Protein AF-A0A958SZ36-F1 (afdb_monomer)

Radius of gyr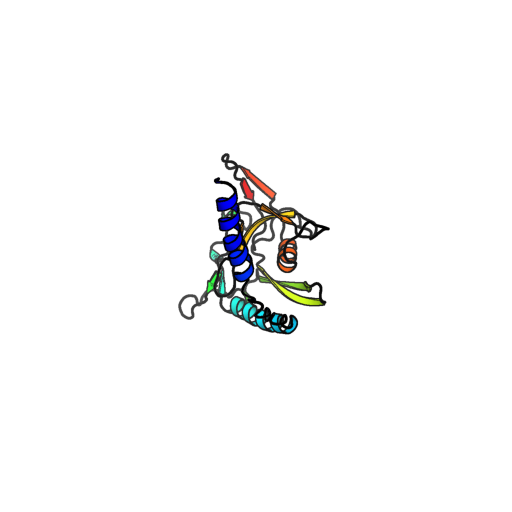ation: 25.81 Å; Cα contacts (8 Å, |Δi|>4): 273; chains: 1; bounding box: 52×69×75 Å

Structure (mmCIF, N/CA/C/O backbone):
data_AF-A0A958SZ36-F1
#
_entry.id   AF-A0A958SZ36-F1
#
loop_
_atom_site.group_PDB
_atom_site.id
_atom_site.type_symbol
_atom_site.label_atom_id
_atom_site.label_alt_id
_atom_site.label_comp_id
_atom_site.label_asym_id
_atom_site.label_entity_id
_atom_site.label_seq_id
_atom_site.pdbx_PDB_ins_code
_atom_site.Cartn_x
_atom_site.Cartn_y
_atom_site.Cartn_z
_atom_site.occupancy
_atom_site.B_iso_or_equiv
_atom_site.auth_seq_id
_atom_site.auth_comp_id
_atom_site.auth_asym_id
_atom_site.auth_atom_id
_atom_site.pdbx_PDB_model_num
ATOM 1 N N . MET A 1 1 ? 2.523 57.205 49.621 1.00 50.59 1 MET A N 1
ATOM 2 C CA . MET A 1 1 ? 1.146 57.288 49.070 1.00 50.59 1 MET A CA 1
ATOM 3 C C . MET A 1 1 ? 1.088 56.837 47.595 1.00 50.59 1 MET A C 1
ATOM 5 O O . MET A 1 1 ? 0.653 57.598 46.741 1.00 50.59 1 MET A O 1
ATOM 9 N N . LYS A 1 2 ? 1.548 55.614 47.267 1.00 53.78 2 LYS A N 1
ATOM 10 C CA . LYS A 1 2 ? 1.558 55.094 45.875 1.00 53.78 2 LYS A CA 1
ATOM 11 C C . LYS A 1 2 ? 1.052 53.645 45.724 1.00 53.78 2 LYS A C 1
ATOM 13 O O . LYS A 1 2 ? 0.522 53.316 44.677 1.00 53.78 2 LYS A O 1
ATOM 18 N N . ILE A 1 3 ? 1.075 52.829 46.785 1.00 55.25 3 ILE A N 1
ATOM 19 C CA . ILE A 1 3 ? 0.602 51.427 46.747 1.00 55.25 3 ILE A CA 1
ATOM 20 C C . ILE A 1 3 ? -0.936 51.324 46.738 1.00 55.25 3 ILE A C 1
ATOM 22 O O . ILE A 1 3 ? -1.501 50.527 45.998 1.00 55.25 3 ILE A O 1
ATOM 26 N N . ARG A 1 4 ? -1.641 52.207 47.464 1.00 55.16 4 ARG A N 1
ATOM 27 C CA . ARG A 1 4 ? -3.120 52.244 47.481 1.00 55.16 4 ARG A CA 1
ATOM 28 C C . ARG A 1 4 ? -3.750 52.572 46.118 1.00 55.16 4 ARG A C 1
ATOM 30 O O . ARG A 1 4 ? -4.887 52.196 45.882 1.00 55.16 4 ARG A O 1
ATOM 37 N N . LYS A 1 5 ? -3.018 53.257 45.230 1.00 53.72 5 LYS A N 1
ATOM 38 C CA . LYS A 1 5 ? -3.488 53.604 43.876 1.00 53.72 5 LYS A CA 1
ATOM 39 C C . LYS A 1 5 ? -3.297 52.457 42.874 1.00 53.72 5 LYS A C 1
ATOM 41 O O . LYS A 1 5 ? -4.072 52.362 41.936 1.00 53.72 5 LYS A O 1
ATOM 46 N N . ILE A 1 6 ? -2.315 51.580 43.103 1.00 57.22 6 ILE A N 1
ATOM 47 C CA . ILE A 1 6 ? -2.058 50.392 42.271 1.00 57.22 6 ILE A CA 1
ATOM 48 C C . ILE A 1 6 ? -3.114 49.309 42.543 1.00 57.22 6 ILE A C 1
ATOM 50 O O . ILE A 1 6 ? -3.634 48.712 41.608 1.00 57.22 6 ILE A O 1
ATOM 54 N N . LEU A 1 7 ? -3.515 49.129 43.808 1.00 55.88 7 LEU A N 1
ATOM 55 C CA . LEU A 1 7 ? -4.560 48.166 44.182 1.00 55.88 7 LEU A CA 1
ATOM 56 C C . LEU A 1 7 ? -5.950 48.541 43.620 1.00 55.88 7 LEU A C 1
ATOM 58 O O . LEU A 1 7 ? -6.723 47.669 43.242 1.00 55.88 7 LEU A O 1
ATOM 62 N N . LEU A 1 8 ? -6.242 49.843 43.513 1.00 55.62 8 LEU A N 1
ATOM 63 C CA . LEU A 1 8 ? -7.485 50.378 42.934 1.00 55.62 8 LEU A CA 1
ATOM 64 C C . LEU A 1 8 ? -7.549 50.270 41.397 1.00 55.62 8 LEU A C 1
ATOM 66 O O . LEU A 1 8 ? -8.639 50.331 40.841 1.00 55.62 8 LEU A O 1
ATOM 70 N N . LEU A 1 9 ? -6.405 50.098 40.724 1.00 55.56 9 LEU A N 1
ATOM 71 C CA . LEU A 1 9 ? -6.306 49.909 39.268 1.00 55.56 9 LEU A CA 1
ATOM 72 C C . LEU A 1 9 ? -6.326 48.427 38.854 1.00 55.56 9 LEU A C 1
ATOM 74 O O . LEU A 1 9 ? -6.768 48.112 37.755 1.00 55.56 9 LEU A O 1
ATOM 78 N N . LEU A 1 10 ? -5.906 47.517 39.739 1.00 56.44 10 LEU A N 1
ATOM 79 C CA . LEU A 1 10 ? -5.944 46.064 39.510 1.00 56.44 10 LEU A CA 1
ATOM 80 C C . LEU A 1 10 ? -7.348 45.459 39.658 1.00 56.44 10 LEU A C 1
ATOM 82 O O . LEU A 1 10 ? -7.677 44.489 38.981 1.00 56.44 10 LEU A O 1
ATOM 86 N N . PHE A 1 11 ? -8.190 46.045 40.510 1.00 57.31 11 PHE A N 1
ATOM 87 C CA . PHE A 1 11 ? -9.546 45.557 40.762 1.00 57.31 11 PHE A CA 1
ATOM 88 C C . PHE A 1 11 ? -10.479 45.618 39.530 1.00 57.31 11 PHE A C 1
ATOM 90 O O . PHE A 1 11 ? -11.102 44.604 39.230 1.00 57.31 11 PHE A O 1
ATOM 97 N N . PRO A 1 12 ? -10.558 46.719 38.750 1.00 57.56 12 PRO A N 1
ATOM 98 C CA . PRO A 1 12 ? -11.390 46.738 37.544 1.00 57.56 12 PRO A CA 1
ATOM 99 C C . PRO A 1 12 ? -10.853 45.828 36.426 1.00 57.56 12 PRO A C 1
ATOM 101 O O . PRO A 1 12 ? -11.650 45.239 35.709 1.00 57.56 12 PRO A O 1
ATOM 104 N N . MET A 1 13 ? -9.533 45.637 36.308 1.00 56.31 13 MET A N 1
ATOM 105 C CA . MET A 1 13 ? -8.934 44.742 35.302 1.00 56.31 13 MET A CA 1
ATOM 106 C C . MET A 1 13 ? -9.250 43.261 35.567 1.00 56.31 13 MET A C 1
ATOM 108 O O . MET A 1 13 ? -9.478 42.499 34.633 1.00 56.31 13 MET A O 1
ATOM 112 N N . MET A 1 14 ? -9.353 42.872 36.841 1.00 55.94 14 MET A N 1
ATOM 113 C CA . MET A 1 14 ? -9.815 41.541 37.237 1.00 55.94 14 MET A CA 1
ATOM 114 C C . MET A 1 14 ? -11.319 41.352 36.983 1.00 55.94 14 MET A C 1
ATOM 116 O O . MET A 1 14 ? -11.723 40.260 36.613 1.00 55.94 14 MET A O 1
ATOM 120 N N . VAL A 1 15 ? -12.137 42.408 37.098 1.00 58.06 15 VAL A N 1
ATOM 121 C CA . VAL A 1 15 ? -13.586 42.352 36.812 1.00 58.06 15 VAL A CA 1
ATOM 122 C C . VAL A 1 15 ? -13.887 42.235 35.308 1.00 58.06 15 VAL A C 1
ATOM 124 O O . VAL A 1 15 ? -14.827 41.540 34.937 1.00 58.06 15 VAL A O 1
ATOM 127 N N . VAL A 1 16 ? -13.070 42.823 34.424 1.00 57.88 16 VAL A N 1
ATOM 128 C CA . VAL A 1 16 ? -13.217 42.614 32.965 1.00 57.88 16 VAL A CA 1
ATOM 129 C C . VAL A 1 16 ? -12.836 41.181 32.556 1.00 57.88 16 VAL A C 1
ATOM 131 O O . VAL A 1 16 ? -13.460 40.620 31.660 1.00 57.88 16 VAL A O 1
ATOM 134 N N . ALA A 1 17 ? -11.893 40.541 33.258 1.00 57.19 17 ALA A N 1
ATOM 135 C CA . ALA A 1 17 ? -11.505 39.153 32.988 1.00 57.19 17 ALA A CA 1
ATOM 136 C C . ALA A 1 17 ? -12.601 38.121 33.335 1.00 57.19 17 ALA A C 1
ATOM 138 O O . ALA A 1 17 ? -12.662 37.077 32.697 1.00 57.19 17 ALA A O 1
ATOM 139 N N . ILE A 1 18 ? -13.489 38.414 34.296 1.00 56.00 18 ILE A N 1
ATOM 140 C CA . ILE A 1 18 ? -14.627 37.539 34.663 1.00 56.00 18 ILE A CA 1
ATOM 141 C C . ILE A 1 18 ? -15.890 37.783 33.823 1.00 56.00 18 ILE A C 1
ATOM 143 O O . ILE A 1 18 ? -16.781 36.944 33.836 1.00 56.00 18 ILE A O 1
ATOM 147 N N . VAL A 1 19 ? -15.984 38.908 33.100 1.00 56.59 19 VAL A N 1
ATOM 148 C CA . VAL A 1 19 ? -17.131 39.236 32.221 1.00 56.59 19 VAL A CA 1
ATOM 149 C C . VAL A 1 19 ? -16.843 38.898 30.750 1.00 56.59 19 VAL A C 1
ATOM 151 O O . VAL A 1 19 ? -17.764 38.829 29.948 1.00 56.59 19 VAL A O 1
ATOM 154 N N . SER A 1 20 ? -15.580 38.641 30.387 1.00 4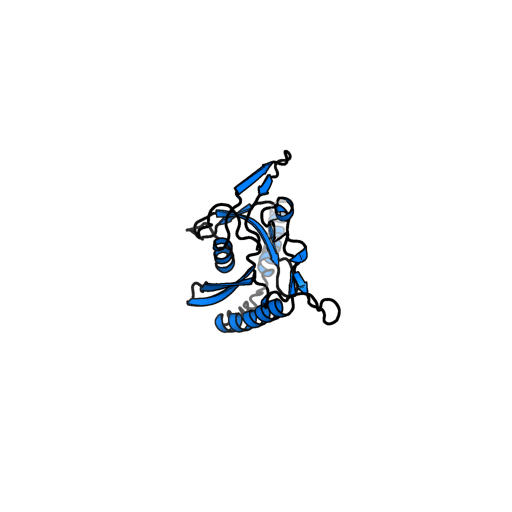8.38 20 SER A N 1
ATOM 155 C CA . SER A 1 20 ? -15.205 38.197 29.034 1.00 48.38 20 SER A CA 1
ATOM 156 C C . SER A 1 20 ? -15.334 36.684 28.813 1.00 48.38 20 SER A C 1
ATOM 158 O O . SER A 1 20 ? -15.116 36.232 27.690 1.00 48.38 20 SER A O 1
ATOM 160 N N . CYS A 1 21 ? -15.713 35.904 29.829 1.00 56.16 21 CYS A N 1
ATOM 161 C CA . CYS A 1 21 ? -16.370 34.624 29.580 1.00 56.16 21 CYS A CA 1
ATOM 162 C C . CYS A 1 21 ? -17.822 34.936 29.223 1.00 56.16 21 CYS A C 1
ATOM 164 O O . CYS A 1 21 ? -18.713 34.890 30.070 1.00 56.16 21 CYS A O 1
ATOM 166 N N . ASN A 1 22 ? -18.038 35.315 27.964 1.00 43.25 22 ASN A N 1
ATOM 167 C CA . ASN A 1 22 ? -19.334 35.090 27.355 1.00 43.25 22 ASN A CA 1
ATOM 168 C C . ASN A 1 22 ? -19.657 33.605 27.543 1.00 43.25 22 ASN A C 1
ATOM 170 O O . ASN A 1 22 ? -18.801 32.748 27.314 1.00 43.25 22 ASN A O 1
ATOM 174 N N . ASN A 1 23 ? -20.876 33.318 27.986 1.00 45.41 23 ASN A N 1
ATOM 175 C CA . ASN A 1 23 ? -21.446 31.987 27.871 1.00 45.41 23 ASN A CA 1
ATOM 176 C C . ASN A 1 23 ? -21.651 31.704 26.376 1.00 45.41 23 ASN A C 1
ATOM 178 O O . ASN A 1 23 ? -22.770 31.809 25.885 1.00 45.41 23 ASN A O 1
ATOM 182 N N . ASP A 1 24 ? -20.584 31.339 25.672 1.00 48.47 24 ASP A N 1
ATOM 183 C CA . ASP A 1 24 ? -20.660 30.649 24.382 1.00 48.47 24 ASP A CA 1
ATOM 184 C C . ASP A 1 24 ? -20.924 29.147 24.632 1.00 48.47 24 ASP A C 1
ATOM 186 O O . ASP A 1 24 ? -20.395 28.276 23.949 1.00 48.47 24 ASP A O 1
ATOM 190 N N . ASP A 1 25 ? -21.778 28.839 25.618 1.00 49.91 25 ASP A N 1
ATOM 191 C CA . ASP A 1 25 ? -22.453 27.545 25.751 1.00 49.91 25 ASP A CA 1
ATOM 192 C C . ASP A 1 25 ? -23.614 27.499 24.737 1.00 49.91 25 ASP A C 1
ATOM 194 O O . ASP A 1 25 ? -24.752 27.153 25.066 1.00 49.91 25 ASP A O 1
ATOM 198 N N . ASP A 1 26 ? -23.340 27.854 23.479 1.00 53.31 26 ASP A N 1
ATOM 199 C CA . ASP A 1 26 ? -24.082 27.264 22.375 1.00 53.31 26 ASP A CA 1
ATOM 200 C C . ASP A 1 26 ? -23.649 25.806 22.385 1.00 53.31 26 ASP A C 1
ATOM 202 O O . ASP A 1 26 ? -22.586 25.446 21.877 1.00 53.31 26 ASP A O 1
ATOM 206 N N . GLY A 1 27 ? -24.435 25.008 23.118 1.00 53.19 27 GLY A N 1
ATOM 207 C CA . GLY A 1 27 ? -24.197 23.595 23.346 1.00 53.19 27 GLY A CA 1
ATOM 208 C C . GLY A 1 27 ? -23.697 22.981 22.058 1.00 53.19 27 GLY A C 1
ATOM 209 O O . GLY A 1 27 ? -24.363 23.093 21.027 1.00 53.19 27 GLY A O 1
ATOM 210 N N . THR A 1 28 ? -22.494 22.412 22.114 1.00 56.47 28 THR A N 1
ATOM 211 C CA . THR A 1 28 ? -21.907 21.712 20.986 1.00 56.47 28 THR A CA 1
ATOM 212 C C . THR A 1 28 ? -22.969 20.747 20.487 1.00 56.47 28 THR A C 1
ATOM 214 O O . THR A 1 28 ? -23.313 19.775 21.158 1.00 56.47 28 THR A O 1
ATOM 217 N N . SER A 1 29 ? -23.572 21.075 19.344 1.00 55.97 29 SER A N 1
ATOM 218 C CA . SER A 1 29 ? -24.449 20.163 18.634 1.00 55.97 29 SER A CA 1
ATOM 219 C C . SER A 1 29 ? -23.528 19.064 18.146 1.00 55.97 29 SER A C 1
ATOM 221 O O . SER A 1 29 ? -22.993 19.130 17.042 1.00 55.97 29 SER A O 1
ATOM 223 N N . THR A 1 30 ? -23.248 18.100 19.017 1.00 67.25 30 THR A N 1
ATOM 224 C CA . THR A 1 30 ? -22.552 16.888 18.648 1.00 67.25 30 THR A CA 1
ATOM 225 C C . THR A 1 30 ? -23.531 16.141 17.765 1.00 67.25 30 THR A C 1
ATOM 227 O O . THR A 1 30 ? -24.471 15.500 18.233 1.00 67.25 30 THR A O 1
ATOM 230 N N . THR A 1 31 ? -23.373 16.318 16.453 1.00 75.38 31 THR A N 1
ATOM 231 C CA . THR A 1 31 ? -24.035 15.453 15.486 1.00 75.38 31 THR A CA 1
ATOM 232 C C . THR A 1 31 ? -23.727 14.024 15.922 1.00 75.38 31 THR A C 1
ATOM 234 O O . THR A 1 31 ? -22.546 13.704 16.106 1.00 75.38 31 THR A O 1
ATOM 237 N N . PRO A 1 32 ? -24.748 13.192 16.191 1.00 82.50 32 PRO A N 1
ATOM 238 C CA . PRO A 1 32 ? -24.498 11.822 16.597 1.00 82.50 32 PRO A CA 1
ATOM 239 C C . PRO A 1 32 ? -23.652 11.134 15.518 1.00 82.50 32 PRO A C 1
ATOM 241 O O . PRO A 1 32 ? -23.823 11.449 14.335 1.00 82.50 32 PRO A O 1
ATOM 244 N N . PRO A 1 33 ? -22.741 10.220 15.898 1.00 86.50 33 PRO A N 1
ATOM 245 C CA . PRO A 1 33 ? -22.031 9.405 14.925 1.00 86.50 33 PRO A CA 1
ATOM 246 C C . PRO A 1 33 ? -23.026 8.771 13.952 1.00 86.50 33 PRO A C 1
ATOM 248 O O . PRO A 1 33 ? -24.085 8.291 14.370 1.00 86.50 33 PRO A O 1
ATOM 251 N N . ARG A 1 34 ? -22.697 8.813 12.660 1.00 93.88 34 ARG A N 1
ATOM 252 C CA . ARG A 1 34 ? -23.472 8.112 11.635 1.00 93.88 34 ARG A CA 1
ATOM 253 C C . ARG A 1 34 ? -23.398 6.607 11.884 1.00 93.88 34 ARG A C 1
ATOM 255 O O . ARG A 1 34 ? -22.435 6.122 12.481 1.00 93.88 34 ARG A O 1
ATOM 262 N N . ASP A 1 35 ? -24.414 5.886 11.423 1.00 93.62 35 ASP A N 1
ATOM 263 C CA . ASP A 1 35 ? -24.387 4.429 11.451 1.00 93.62 35 ASP A CA 1
ATOM 264 C C . ASP A 1 35 ? -23.215 3.922 10.600 1.00 93.62 35 ASP A C 1
ATOM 266 O O . ASP A 1 35 ? -23.023 4.344 9.461 1.00 93.62 35 ASP A O 1
ATOM 270 N N . ARG A 1 36 ? -22.381 3.056 11.177 1.00 92.94 36 ARG A N 1
ATOM 271 C CA . ARG A 1 36 ? -21.125 2.642 10.544 1.00 92.94 36 ARG A CA 1
ATOM 272 C C . ARG A 1 36 ? -21.329 1.654 9.400 1.00 92.94 36 ARG A C 1
ATOM 274 O O . ARG A 1 36 ? -20.479 1.604 8.516 1.00 92.94 36 ARG A O 1
ATOM 281 N N . GLN A 1 37 ? -22.439 0.914 9.402 1.00 95.06 37 GLN A N 1
ATOM 282 C CA . GLN A 1 37 ? -22.821 0.071 8.274 1.00 95.06 37 GLN A CA 1
ATOM 283 C C . GLN A 1 37 ? -23.314 0.942 7.117 1.00 95.06 37 GLN A C 1
ATOM 285 O O . GLN A 1 37 ? -22.903 0.716 5.988 1.00 95.06 37 GLN A O 1
ATOM 290 N N . GLU A 1 38 ? -24.124 1.968 7.400 1.00 95.69 38 GLU A N 1
ATOM 291 C CA . GLU A 1 38 ? -24.560 2.937 6.382 1.00 95.69 38 GLU A CA 1
ATOM 292 C C . GLU A 1 38 ? -23.361 3.637 5.726 1.00 95.69 38 GLU A C 1
ATOM 294 O O . GLU A 1 38 ? -23.272 3.686 4.503 1.00 95.69 38 GLU A O 1
ATOM 299 N N . VAL A 1 39 ? -22.410 4.121 6.533 1.00 95.38 39 VAL A N 1
ATOM 300 C CA . VAL A 1 39 ? -21.183 4.759 6.028 1.00 95.38 39 VAL A CA 1
ATOM 301 C C . VAL A 1 39 ? -20.350 3.780 5.205 1.00 95.38 39 VAL A C 1
ATOM 303 O O . VAL A 1 39 ? -19.902 4.129 4.122 1.00 95.38 39 VAL A O 1
ATOM 306 N N . TYR A 1 40 ? -20.180 2.538 5.667 1.00 95.69 40 TYR A N 1
ATOM 307 C CA . TYR A 1 40 ? -19.456 1.530 4.894 1.00 95.69 40 TYR A CA 1
ATOM 308 C C . TYR A 1 40 ? -20.111 1.249 3.537 1.00 95.69 40 TYR A C 1
ATOM 310 O O . TYR A 1 40 ? -19.407 1.140 2.535 1.00 95.69 40 TYR A O 1
ATOM 318 N N . ASP A 1 41 ? -21.438 1.127 3.493 1.00 97.06 41 ASP A N 1
ATOM 319 C CA . ASP A 1 41 ? -22.161 0.858 2.251 1.00 97.06 41 ASP A CA 1
ATOM 320 C C . ASP A 1 41 ? -21.999 2.014 1.243 1.00 97.06 41 ASP A C 1
ATOM 322 O O . ASP A 1 41 ? -21.868 1.757 0.046 1.00 97.06 41 ASP A O 1
ATOM 326 N N . GLU A 1 42 ? -21.958 3.267 1.714 1.00 96.75 42 GLU A N 1
ATOM 327 C CA . GLU A 1 42 ? -21.663 4.455 0.897 1.00 96.75 42 GLU A CA 1
ATOM 328 C C . GLU A 1 42 ? -20.205 4.474 0.416 1.00 96.75 42 GLU A C 1
ATOM 330 O O . GLU A 1 42 ? -19.957 4.488 -0.792 1.00 96.75 42 GLU A O 1
ATOM 335 N N . ASP A 1 43 ? -19.246 4.388 1.342 1.00 96.25 43 ASP A N 1
ATOM 336 C CA . ASP A 1 43 ? -17.807 4.429 1.050 1.00 96.25 43 ASP A CA 1
ATOM 337 C C . ASP A 1 43 ? -17.404 3.303 0.093 1.00 96.25 43 ASP A C 1
ATOM 339 O O . ASP A 1 43 ? -16.559 3.467 -0.787 1.00 96.25 43 ASP A O 1
ATOM 343 N N . LYS A 1 44 ? -18.028 2.129 0.229 1.00 97.38 44 LYS A N 1
ATOM 344 C CA . LYS A 1 44 ? -17.774 0.995 -0.653 1.00 97.38 44 LYS A CA 1
ATOM 345 C C . LYS A 1 44 ? -18.144 1.299 -2.106 1.00 97.38 44 LYS A C 1
ATOM 347 O O . LYS A 1 44 ? -17.438 0.833 -3.001 1.00 97.38 44 LYS A O 1
ATOM 352 N N . VAL A 1 45 ? -19.231 2.030 -2.346 1.00 97.94 45 VAL A N 1
ATOM 353 C CA . VAL A 1 45 ? -19.607 2.453 -3.702 1.00 97.94 45 VAL A CA 1
ATOM 354 C C . VAL A 1 45 ? -18.567 3.427 -4.244 1.00 97.94 45 VAL A C 1
ATOM 356 O O . VAL A 1 45 ? -18.104 3.237 -5.364 1.00 97.94 45 VAL A O 1
ATOM 359 N N . GLU A 1 46 ? -18.130 4.399 -3.439 1.00 97.31 46 GLU A N 1
ATOM 360 C CA . GLU A 1 46 ? -17.102 5.366 -3.847 1.00 97.31 46 GLU A CA 1
ATOM 361 C C . GLU A 1 46 ? -15.761 4.689 -4.180 1.00 97.31 46 GLU A C 1
ATOM 363 O O . GLU A 1 46 ? -15.134 5.009 -5.192 1.00 97.31 46 GLU A O 1
ATOM 368 N N . ILE A 1 47 ? -15.345 3.700 -3.381 1.00 97.88 47 ILE A N 1
ATOM 369 C CA . ILE A 1 47 ? -14.139 2.902 -3.636 1.00 97.88 47 ILE A CA 1
ATOM 370 C C . ILE A 1 47 ? -14.291 2.074 -4.916 1.00 97.88 47 ILE A C 1
ATOM 372 O O . ILE A 1 47 ? -13.386 2.069 -5.749 1.00 97.88 47 ILE A O 1
ATOM 376 N N . ASP A 1 48 ? -15.411 1.365 -5.092 1.00 98.06 48 ASP A N 1
ATOM 377 C CA . ASP A 1 48 ? -15.636 0.545 -6.287 1.00 98.06 48 ASP A CA 1
ATOM 378 C C . ASP A 1 48 ? -15.662 1.416 -7.562 1.00 98.06 48 ASP A C 1
ATOM 380 O O . ASP A 1 48 ? -15.081 1.029 -8.579 1.00 98.06 48 ASP A O 1
ATOM 384 N N . ASP A 1 49 ? -16.260 2.610 -7.497 1.00 97.88 49 ASP A N 1
ATOM 385 C CA . ASP A 1 49 ? -16.278 3.578 -8.596 1.00 97.88 49 ASP A CA 1
ATOM 386 C C . ASP A 1 49 ? -14.872 4.116 -8.901 1.00 97.88 49 ASP A C 1
ATOM 388 O O . ASP A 1 49 ? -14.480 4.185 -10.071 1.00 97.88 49 ASP A O 1
ATOM 392 N N . PHE A 1 50 ? -14.074 4.445 -7.878 1.00 98.00 50 PHE A N 1
ATOM 393 C CA . PHE A 1 50 ? -12.677 4.850 -8.059 1.00 98.00 50 PHE A CA 1
ATOM 394 C C . PHE A 1 50 ? -11.877 3.749 -8.766 1.00 98.00 50 PHE A C 1
ATOM 396 O O . PHE A 1 50 ? -11.243 4.008 -9.789 1.00 98.00 50 PHE A O 1
ATOM 403 N N . LEU A 1 51 ? -11.984 2.502 -8.297 1.00 98.38 51 LEU A N 1
ATOM 404 C CA . LEU A 1 51 ? -11.292 1.355 -8.888 1.00 98.38 51 LEU A CA 1
ATOM 405 C C . LEU A 1 51 ? -11.728 1.078 -10.339 1.00 98.38 51 LEU A C 1
ATOM 407 O O . LEU A 1 5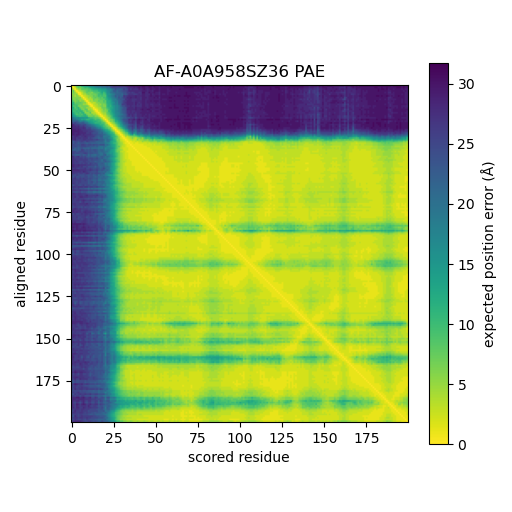1 ? -10.922 0.622 -11.150 1.00 98.38 51 LEU A O 1
ATOM 411 N N . ALA A 1 52 ? -12.989 1.341 -10.683 1.00 97.94 52 ALA A N 1
ATOM 412 C CA . ALA A 1 52 ? -13.509 1.147 -12.037 1.00 97.94 52 ALA A CA 1
ATOM 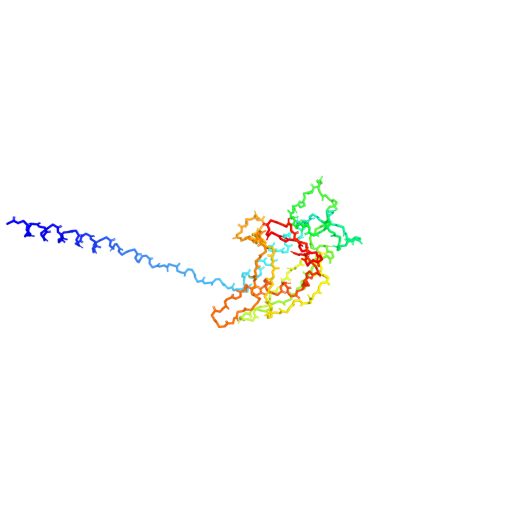413 C C . ALA A 1 52 ? -13.116 2.266 -13.017 1.00 97.94 52 ALA A C 1
ATOM 415 O O . ALA A 1 52 ? -13.157 2.060 -14.230 1.00 97.94 52 ALA A O 1
ATOM 416 N N . THR A 1 53 ? -12.762 3.448 -12.510 1.00 97.12 53 THR A N 1
ATOM 417 C CA . THR A 1 53 ? -12.532 4.653 -13.326 1.00 97.12 53 THR A CA 1
ATOM 418 C C . THR A 1 53 ? -11.088 5.137 -13.329 1.00 97.12 53 THR A C 1
ATOM 420 O O . THR A 1 53 ? -10.756 6.017 -14.121 1.00 97.12 53 THR A O 1
ATOM 423 N N . HIS A 1 54 ? -10.225 4.565 -12.491 1.00 97.38 54 HIS A N 1
ATOM 424 C CA . HIS A 1 54 ? -8.816 4.935 -12.391 1.00 97.38 54 HIS A CA 1
ATOM 425 C C . HIS A 1 54 ? -7.902 3.781 -12.790 1.00 97.38 54 HIS A C 1
ATOM 427 O O . HIS A 1 54 ? -8.277 2.608 -12.744 1.00 97.38 54 HIS A O 1
ATOM 433 N N . TYR A 1 55 ? -6.681 4.132 -13.171 1.00 98.00 55 TYR A N 1
ATOM 434 C CA . TYR A 1 55 ? -5.560 3.229 -13.403 1.00 98.00 55 TYR A CA 1
ATOM 435 C C . TYR A 1 55 ? -4.346 3.729 -12.606 1.00 98.00 55 TYR A C 1
ATOM 437 O O . TYR A 1 55 ? -4.379 4.820 -12.040 1.00 98.00 55 TYR A O 1
ATOM 445 N N . TYR A 1 56 ? -3.277 2.934 -12.537 1.00 97.69 56 TYR A N 1
ATOM 446 C CA . TYR A 1 56 ? -1.990 3.389 -11.999 1.00 97.69 56 TYR A CA 1
ATOM 447 C C . TYR A 1 56 ? -0.891 3.302 -13.055 1.00 97.69 56 TYR A C 1
ATOM 449 O O . TYR A 1 56 ? -1.074 2.674 -14.099 1.00 97.69 56 TYR A O 1
ATOM 457 N N . ASN A 1 57 ? 0.268 3.890 -12.782 1.00 97.88 57 ASN A N 1
ATOM 458 C CA . ASN A 1 57 ? 1.467 3.873 -13.626 1.00 97.88 57 ASN A CA 1
ATOM 459 C C . ASN A 1 57 ? 2.150 2.485 -13.750 1.00 97.88 57 ASN A C 1
ATOM 461 O O . ASN A 1 57 ? 3.369 2.366 -13.663 1.00 97.88 57 ASN A O 1
ATOM 465 N N . TYR A 1 58 ? 1.383 1.415 -13.984 1.00 98.06 58 TYR A N 1
ATOM 466 C CA . TYR A 1 58 ? 1.878 0.035 -14.075 1.00 98.06 58 TYR A CA 1
ATOM 467 C C . TYR A 1 58 ? 2.896 -0.191 -15.198 1.00 98.06 58 TYR A C 1
ATOM 469 O O . TYR A 1 58 ? 3.700 -1.109 -15.115 1.00 98.06 58 TYR A O 1
ATOM 477 N N . GLU A 1 59 ? 2.874 0.617 -16.255 1.00 97.44 59 GLU A N 1
ATOM 478 C CA . GLU A 1 59 ? 3.820 0.502 -17.375 1.00 97.44 59 GLU A CA 1
ATOM 479 C C . GLU A 1 59 ? 5.241 0.934 -17.000 1.00 97.44 59 GLU A C 1
ATOM 481 O O . GLU A 1 59 ? 6.193 0.514 -17.656 1.00 97.44 59 GLU A O 1
ATOM 486 N N . ASP A 1 60 ? 5.386 1.727 -15.935 1.00 98.06 60 ASP A N 1
ATOM 487 C CA . ASP A 1 60 ? 6.688 2.159 -15.425 1.00 98.06 60 ASP A CA 1
ATOM 488 C C . ASP A 1 60 ? 7.345 1.084 -14.536 1.00 98.06 60 ASP A C 1
ATOM 490 O O . ASP A 1 60 ? 8.506 1.229 -14.150 1.00 98.06 60 ASP A O 1
ATOM 494 N N . PHE A 1 61 ? 6.622 0.006 -14.204 1.00 98.31 61 PHE A N 1
ATOM 495 C CA . PHE A 1 61 ? 7.117 -1.099 -13.385 1.00 98.31 61 PHE A CA 1
ATOM 496 C C . PHE A 1 61 ? 7.575 -2.283 -14.248 1.00 98.31 61 PHE A C 1
ATOM 498 O O . PHE A 1 61 ? 6.819 -2.816 -15.062 1.00 98.31 61 PHE A O 1
ATOM 505 N N . ASP A 1 62 ? 8.807 -2.755 -14.037 1.00 98.00 62 ASP A N 1
ATOM 506 C CA . ASP A 1 62 ? 9.317 -3.950 -14.721 1.00 98.00 62 ASP A CA 1
ATOM 507 C C . ASP A 1 62 ? 8.793 -5.229 -14.046 1.00 98.00 62 ASP A C 1
ATOM 509 O O . ASP A 1 62 ? 9.363 -5.706 -13.061 1.00 98.00 62 ASP A O 1
ATOM 513 N N . PHE A 1 63 ? 7.707 -5.791 -14.581 1.00 97.06 63 PHE A N 1
ATOM 514 C CA . PHE A 1 63 ? 7.122 -7.049 -14.104 1.00 97.06 63 PHE A CA 1
ATOM 515 C C . PHE A 1 63 ? 7.931 -8.299 -14.473 1.00 97.06 63 PHE A C 1
ATOM 517 O O . PHE A 1 63 ? 7.769 -9.331 -13.819 1.00 97.06 63 PHE A O 1
ATOM 524 N N . ASP A 1 64 ? 8.801 -8.235 -15.485 1.00 97.88 64 ASP A N 1
ATOM 525 C CA . ASP A 1 64 ? 9.676 -9.356 -15.844 1.00 97.88 64 ASP A CA 1
ATOM 526 C C . ASP A 1 64 ? 10.842 -9.477 -14.847 1.00 97.88 64 ASP A C 1
ATOM 528 O O . ASP A 1 64 ? 11.364 -10.572 -14.612 1.00 97.88 64 ASP A O 1
ATOM 532 N N . ASN A 1 65 ? 11.228 -8.361 -14.218 1.00 97.38 65 ASN A N 1
ATOM 533 C CA . ASN A 1 65 ? 12.228 -8.308 -13.159 1.00 97.38 65 ASN A CA 1
ATOM 534 C C . ASN A 1 65 ? 11.784 -7.425 -11.969 1.00 97.38 65 ASN A C 1
ATOM 536 O O . ASN A 1 65 ? 12.379 -6.371 -11.708 1.00 97.38 65 ASN A O 1
ATOM 540 N N . PRO A 1 66 ? 10.789 -7.877 -11.180 1.00 97.06 66 PRO A N 1
ATOM 541 C CA . PRO A 1 66 ? 10.142 -7.060 -10.149 1.00 97.06 66 PRO A CA 1
ATOM 542 C C . PRO A 1 66 ? 11.099 -6.604 -9.037 1.00 97.06 66 PRO A C 1
ATOM 544 O O . PRO A 1 66 ? 10.890 -5.563 -8.413 1.00 97.06 66 PRO A O 1
ATOM 547 N N . TYR A 1 67 ? 12.180 -7.349 -8.803 1.00 97.44 67 TYR A N 1
ATOM 548 C CA . TYR A 1 67 ? 13.184 -7.071 -7.770 1.00 97.44 67 TYR A CA 1
ATOM 549 C C . TYR A 1 67 ? 14.438 -6.364 -8.312 1.00 97.44 67 TYR A C 1
ATOM 551 O O . TYR A 1 67 ? 15.496 -6.422 -7.686 1.00 97.44 67 TYR A O 1
ATOM 559 N N . SER A 1 68 ? 14.345 -5.729 -9.482 1.00 96.19 68 SER A N 1
ATOM 560 C CA . SER A 1 68 ? 15.408 -4.869 -10.000 1.00 96.19 68 SER A CA 1
ATOM 561 C C . SER A 1 68 ? 15.588 -3.609 -9.143 1.00 96.19 68 SER A C 1
ATOM 563 O O . SER A 1 68 ? 14.630 -3.094 -8.566 1.00 96.19 68 SER A O 1
ATOM 565 N N . GLU A 1 69 ? 16.807 -3.060 -9.117 1.00 94.19 69 GLU A N 1
ATOM 566 C CA . GLU A 1 69 ? 17.088 -1.790 -8.427 1.00 94.19 69 GLU A CA 1
ATOM 567 C C . GLU A 1 69 ? 16.304 -0.608 -9.023 1.00 94.19 69 GLU A C 1
ATOM 569 O O . GLU A 1 69 ? 16.007 0.352 -8.318 1.00 94.19 69 GLU A O 1
ATOM 574 N N . ALA A 1 70 ? 15.925 -0.679 -10.306 1.00 95.06 70 ALA A N 1
ATOM 575 C CA . ALA A 1 70 ? 15.093 0.341 -10.947 1.00 95.06 70 ALA A CA 1
ATOM 576 C C . ALA A 1 70 ? 13.696 0.423 -10.307 1.00 95.06 70 ALA A C 1
ATOM 578 O O . ALA A 1 70 ? 13.172 1.517 -10.098 1.00 95.06 70 ALA A O 1
ATOM 579 N N . ASN A 1 71 ? 13.131 -0.726 -9.926 1.00 97.19 71 ASN A N 1
ATOM 580 C CA . ASN A 1 71 ? 11.833 -0.793 -9.261 1.00 97.19 71 ASN A CA 1
ATOM 581 C C . ASN A 1 71 ? 11.895 -0.401 -7.777 1.00 97.19 71 ASN A C 1
ATOM 583 O O . ASN A 1 71 ? 10.853 -0.157 -7.180 1.00 97.19 71 ASN A O 1
ATOM 587 N N . ASP A 1 72 ? 13.075 -0.308 -7.153 1.00 95.81 72 ASP A N 1
ATOM 588 C CA . ASP A 1 72 ? 13.176 0.076 -5.736 1.00 95.81 72 ASP A CA 1
ATOM 589 C C . ASP A 1 72 ? 12.812 1.543 -5.471 1.00 95.81 72 ASP A C 1
ATOM 591 O O . ASP A 1 72 ? 12.599 1.925 -4.325 1.00 95.81 72 ASP A O 1
ATOM 595 N N . SER A 1 73 ? 12.736 2.369 -6.513 1.00 93.56 73 SER A N 1
ATOM 596 C CA . SER A 1 73 ? 12.232 3.745 -6.431 1.00 93.56 73 SER A CA 1
ATOM 597 C C . SER A 1 73 ? 10.832 3.923 -7.019 1.00 93.56 73 SER A C 1
ATOM 599 O O . SER A 1 73 ? 10.371 5.058 -7.137 1.00 93.56 73 SER A O 1
ATOM 601 N N . PHE A 1 74 ? 10.171 2.839 -7.435 1.00 96.69 74 PHE A N 1
ATOM 602 C CA . PHE A 1 74 ? 8.839 2.920 -8.024 1.00 96.69 74 PHE A CA 1
ATOM 603 C C . PHE A 1 74 ? 7.826 3.431 -6.993 1.00 96.69 74 PHE A C 1
ATOM 605 O O . PHE A 1 74 ? 7.790 2.969 -5.853 1.00 96.69 74 PHE A O 1
ATOM 612 N N . ARG A 1 75 ? 6.997 4.389 -7.412 1.00 94.75 75 ARG A N 1
ATOM 613 C CA . ARG A 1 75 ? 5.885 4.931 -6.629 1.00 94.75 75 ARG A CA 1
ATOM 614 C C . ARG A 1 75 ? 4.613 4.790 -7.437 1.00 94.75 75 ARG A C 1
ATOM 616 O O . ARG A 1 75 ? 4.616 5.096 -8.630 1.00 94.75 75 ARG A O 1
ATOM 623 N N . ILE A 1 76 ? 3.562 4.326 -6.776 1.00 96.31 76 ILE A N 1
ATOM 624 C CA . ILE A 1 76 ? 2.237 4.215 -7.372 1.00 96.31 76 ILE A CA 1
ATOM 625 C C . ILE A 1 76 ? 1.671 5.625 -7.506 1.00 96.31 76 ILE A C 1
ATOM 627 O O . ILE A 1 76 ? 1.650 6.383 -6.542 1.00 96.31 76 ILE A O 1
ATOM 631 N N . VAL A 1 77 ? 1.236 5.965 -8.713 1.00 95.56 77 VAL A N 1
ATOM 632 C CA . VAL A 1 77 ? 0.521 7.202 -9.019 1.00 95.56 77 VAL A CA 1
ATOM 633 C C . VAL A 1 77 ? -0.755 6.813 -9.741 1.00 95.56 77 VAL A C 1
ATOM 635 O O . VAL A 1 77 ? -0.700 6.095 -10.745 1.00 95.56 77 VAL A O 1
ATOM 638 N N . PHE A 1 78 ? -1.888 7.265 -9.213 1.00 96.31 78 PHE A N 1
ATOM 639 C CA . PHE A 1 78 ? -3.193 7.041 -9.818 1.00 96.31 78 PHE A CA 1
ATOM 640 C C . PHE A 1 78 ? -3.528 8.136 -10.823 1.00 96.31 78 PHE A C 1
ATOM 642 O O . PHE A 1 78 ? -3.129 9.287 -10.667 1.00 96.31 78 PHE A O 1
ATOM 649 N N . ASP A 1 79 ? -4.285 7.766 -11.849 1.00 95.94 79 ASP A N 1
ATOM 650 C CA . ASP A 1 79 ? -4.819 8.698 -12.836 1.00 95.94 79 ASP A CA 1
ATOM 651 C C . ASP A 1 79 ? -6.168 8.190 -13.366 1.00 95.94 79 ASP A C 1
ATOM 653 O O . ASP A 1 79 ? -6.511 7.009 -13.239 1.00 95.94 79 ASP A O 1
ATOM 657 N N . THR A 1 80 ? -6.969 9.090 -13.926 1.00 96.25 80 THR A N 1
ATOM 658 C CA . THR A 1 80 ? -8.331 8.804 -14.379 1.00 96.25 80 THR A CA 1
ATOM 659 C C . THR A 1 80 ? -8.337 8.286 -15.815 1.00 96.25 80 THR A C 1
ATOM 661 O O . THR A 1 80 ? -7.630 8.777 -16.695 1.00 96.25 80 THR A O 1
ATOM 664 N N . ILE A 1 81 ? -9.197 7.311 -16.093 1.00 96.88 81 ILE A N 1
ATOM 665 C CA . ILE A 1 81 ? -9.462 6.854 -17.456 1.00 96.88 81 ILE A CA 1
ATOM 666 C C . ILE A 1 81 ? -10.364 7.876 -18.151 1.00 96.88 81 ILE A C 1
ATOM 668 O O . ILE A 1 81 ? -11.494 8.128 -17.727 1.00 96.88 81 ILE A O 1
ATOM 672 N N . ILE A 1 82 ? -9.871 8.448 -19.246 1.00 96.25 82 ILE A N 1
ATOM 673 C CA . ILE A 1 82 ? -10.556 9.456 -20.047 1.00 96.25 82 ILE A CA 1
ATOM 674 C C . ILE A 1 82 ? -10.954 8.800 -21.375 1.00 96.25 82 ILE A C 1
ATOM 676 O O . ILE A 1 82 ? -10.079 8.505 -22.197 1.00 96.25 82 ILE A O 1
ATOM 680 N N . PRO A 1 83 ? -12.261 8.575 -21.616 1.00 92.69 83 PRO A N 1
ATOM 681 C CA . PRO A 1 83 ? -12.733 7.955 -22.848 1.00 92.69 83 PRO A CA 1
ATOM 682 C C . PRO A 1 83 ? -12.258 8.706 -24.096 1.00 92.69 83 PRO A C 1
ATOM 684 O O . PRO A 1 83 ? -12.477 9.911 -24.232 1.00 92.69 83 PRO A O 1
ATOM 687 N N . GLY A 1 84 ? -11.651 7.983 -25.030 1.00 92.00 84 GLY A N 1
ATOM 688 C CA . GLY A 1 84 ? -11.061 8.517 -26.255 1.00 92.00 84 GLY A CA 1
ATOM 689 C C . GLY A 1 84 ? -9.622 9.026 -26.119 1.00 92.00 84 GLY A C 1
ATOM 690 O O . GLY A 1 84 ? -9.024 9.355 -27.145 1.00 92.00 84 GLY A O 1
ATOM 691 N N . GLU A 1 85 ? -9.059 9.086 -24.907 1.00 95.00 85 GLU A N 1
ATOM 692 C CA . GLU A 1 85 ? -7.674 9.519 -24.659 1.00 95.00 85 GLU A CA 1
ATOM 693 C C . GLU A 1 85 ? -6.810 8.400 -24.066 1.00 95.00 85 GLU A C 1
ATOM 695 O O . GLU A 1 85 ? -5.693 8.193 -24.537 1.00 95.00 85 GLU A O 1
ATOM 700 N N . THR A 1 86 ? -7.335 7.654 -23.089 1.00 93.06 86 THR A N 1
ATOM 701 C CA . THR A 1 86 ? -6.627 6.566 -22.386 1.00 93.06 86 THR A CA 1
ATOM 702 C C . THR A 1 86 ? -7.379 5.232 -22.459 1.00 93.06 86 THR A C 1
ATOM 704 O O . THR A 1 86 ? -7.349 4.429 -21.531 1.00 93.06 86 THR A O 1
ATOM 707 N N . ASP A 1 87 ? -8.058 4.975 -23.584 1.00 88.38 87 ASP A N 1
ATOM 708 C CA . ASP A 1 87 ? -8.888 3.773 -23.809 1.00 88.38 87 ASP A CA 1
ATOM 709 C C . ASP A 1 87 ? -8.114 2.442 -23.740 1.00 88.38 87 ASP A C 1
ATOM 711 O O . ASP A 1 87 ? -8.714 1.374 -23.622 1.00 88.38 87 ASP A O 1
ATOM 715 N N . ASP A 1 88 ? -6.789 2.480 -23.867 1.00 94.19 88 ASP A N 1
ATOM 716 C CA . ASP A 1 88 ? -5.901 1.326 -23.748 1.00 94.19 88 ASP A CA 1
ATOM 717 C C . ASP A 1 88 ? -5.512 1.004 -22.297 1.00 94.19 88 ASP A C 1
ATOM 719 O O . ASP A 1 88 ? -4.948 -0.065 -22.038 1.00 94.19 88 ASP A O 1
ATOM 723 N N . LYS A 1 89 ? -5.821 1.894 -21.344 1.00 97.88 89 LYS A N 1
ATOM 724 C CA . LYS A 1 89 ? -5.537 1.678 -19.925 1.00 97.88 89 LYS A CA 1
ATOM 725 C C . LYS A 1 89 ? -6.502 0.673 -19.312 1.00 97.88 89 LYS A C 1
ATOM 727 O O . LYS A 1 89 ? -7.700 0.668 -19.583 1.00 97.88 89 LYS A O 1
ATOM 732 N N . ILE A 1 90 ? -5.954 -0.183 -18.455 1.00 98.12 90 ILE A N 1
ATOM 733 C CA . ILE A 1 90 ? -6.725 -1.185 -17.718 1.00 98.12 90 ILE A CA 1
ATOM 734 C C . ILE A 1 90 ? -7.154 -0.572 -16.376 1.00 98.12 90 ILE A C 1
ATOM 736 O O . ILE A 1 90 ? -6.267 -0.169 -15.614 1.00 98.12 90 ILE A O 1
ATOM 740 N N . PRO A 1 91 ? -8.463 -0.523 -16.064 1.00 98.19 91 PRO A N 1
ATOM 741 C CA . PRO A 1 91 ? -8.956 -0.084 -14.762 1.00 98.19 91 PRO A CA 1
ATOM 742 C C . PRO A 1 91 ? -8.339 -0.865 -13.605 1.00 98.19 91 PRO A C 1
ATOM 744 O O . PRO A 1 91 ? -8.111 -2.070 -13.726 1.00 98.19 91 PRO A O 1
ATOM 747 N N . LEU A 1 92 ? -8.137 -0.209 -12.459 1.00 98.25 92 LEU A N 1
ATOM 748 C CA . LEU A 1 92 ? -7.642 -0.837 -11.229 1.00 98.25 92 LEU A CA 1
ATOM 749 C C . LEU A 1 92 ? -8.451 -2.081 -10.863 1.00 98.25 92 LEU A C 1
ATOM 751 O O . LEU A 1 92 ? -7.864 -3.096 -10.501 1.00 98.25 92 LEU A O 1
ATOM 755 N N . ILE A 1 93 ? -9.779 -2.031 -11.006 1.00 98.31 93 ILE A N 1
ATOM 756 C CA . ILE A 1 93 ? -10.672 -3.151 -10.680 1.00 98.31 93 ILE A CA 1
ATOM 757 C C . ILE A 1 93 ? -10.381 -4.423 -11.494 1.00 98.31 93 ILE A C 1
ATOM 759 O O . ILE A 1 93 ? -10.651 -5.526 -11.020 1.00 98.31 93 ILE A O 1
ATOM 763 N N . ASP A 1 94 ? -9.793 -4.274 -12.684 1.00 98.44 94 ASP A N 1
ATOM 764 C CA . ASP A 1 94 ? -9.452 -5.364 -13.601 1.00 98.44 94 ASP A CA 1
ATOM 765 C C . ASP A 1 94 ? -7.959 -5.746 -13.544 1.00 98.44 94 ASP A C 1
ATOM 767 O O . ASP A 1 94 ? -7.510 -6.643 -14.267 1.00 98.44 94 ASP A O 1
ATOM 771 N N . ARG A 1 95 ? -7.165 -5.082 -12.692 1.00 98.25 95 ARG A N 1
ATOM 772 C CA . ARG A 1 95 ? -5.736 -5.371 -12.526 1.00 98.25 95 ARG A CA 1
ATOM 773 C C . ARG A 1 95 ? -5.522 -6.673 -11.749 1.00 98.25 95 ARG A C 1
ATOM 775 O O . ARG A 1 95 ? -6.111 -6.848 -10.684 1.00 98.25 95 ARG A O 1
ATOM 782 N N . PRO A 1 96 ? -4.633 -7.575 -12.209 1.00 97.94 96 PRO A N 1
ATOM 783 C CA . PRO A 1 96 ? -4.323 -8.804 -11.477 1.00 97.94 96 PRO A CA 1
ATOM 784 C C . PRO A 1 96 ? -3.631 -8.550 -10.129 1.00 97.94 96 PRO A C 1
ATOM 786 O O . PRO A 1 96 ? -3.664 -9.416 -9.255 1.00 97.94 96 PRO A O 1
ATOM 789 N N . GLU A 1 97 ? -3.004 -7.385 -9.961 1.00 98.19 97 GLU A N 1
ATOM 790 C CA . GLU A 1 97 ? -2.369 -6.952 -8.716 1.00 98.19 97 GLU A CA 1
ATOM 791 C C . GLU A 1 97 ? -3.394 -6.503 -7.665 1.00 98.19 97 GLU A C 1
ATOM 793 O O . GLU A 1 97 ? -3.088 -6.530 -6.473 1.00 98.19 97 GLU A O 1
ATOM 798 N N . LEU A 1 98 ? -4.610 -6.111 -8.072 1.00 98.62 98 LEU A N 1
ATOM 799 C CA . LEU A 1 98 ? -5.648 -5.702 -7.134 1.00 98.62 98 LEU A CA 1
ATOM 800 C C . LEU A 1 98 ? -6.219 -6.927 -6.419 1.00 98.62 98 LEU A C 1
ATOM 802 O O . LEU A 1 98 ? -6.873 -7.796 -7.000 1.00 98.62 98 LEU A O 1
ATOM 806 N N . LYS A 1 99 ? -6.004 -6.964 -5.111 1.00 98.56 99 LYS A N 1
ATOM 807 C CA . LYS A 1 99 ? -6.499 -7.998 -4.211 1.00 98.56 99 LYS A CA 1
ATOM 808 C C . LYS A 1 99 ? -7.438 -7.384 -3.189 1.00 98.56 99 LYS A C 1
ATOM 810 O O . LYS A 1 99 ? -7.578 -6.168 -3.066 1.00 98.56 99 LYS A O 1
ATOM 815 N N . PHE A 1 100 ? -8.120 -8.250 -2.452 1.00 98.31 100 PHE A N 1
ATOM 816 C CA . PHE A 1 100 ? -8.916 -7.825 -1.316 1.00 98.31 100 PHE A CA 1
ATOM 817 C C . PHE A 1 100 ? -8.869 -8.855 -0.197 1.00 98.31 100 PHE A C 1
ATOM 819 O O . PHE A 1 100 ? -8.656 -10.047 -0.430 1.00 98.31 100 PHE A O 1
ATOM 826 N N . LYS A 1 101 ? -9.147 -8.392 1.018 1.00 97.56 101 LYS A N 1
ATOM 827 C CA . LYS A 1 101 ? -9.414 -9.232 2.185 1.00 97.56 101 LYS A CA 1
ATOM 828 C C . LYS A 1 101 ? -10.542 -8.632 3.014 1.00 97.56 101 LYS A C 1
ATOM 830 O O . LYS A 1 101 ? -10.791 -7.431 2.954 1.00 97.56 101 LYS A O 1
ATOM 835 N N . MET A 1 102 ? -11.221 -9.475 3.781 1.00 97.69 102 MET A N 1
ATOM 836 C CA . MET A 1 102 ? -12.200 -9.009 4.761 1.00 97.69 102 MET A CA 1
ATOM 837 C C . MET A 1 102 ? -11.473 -8.652 6.058 1.00 97.69 102 MET A C 1
ATOM 839 O O . MET A 1 102 ? -10.612 -9.410 6.513 1.00 97.69 102 MET A O 1
ATOM 843 N N . VAL A 1 103 ? -11.795 -7.492 6.626 1.00 96.56 103 VAL A N 1
ATOM 844 C CA . VAL A 1 103 ? -11.255 -7.006 7.899 1.00 96.56 103 VAL A CA 1
ATOM 845 C C . VAL A 1 103 ? -12.422 -6.641 8.796 1.00 96.56 103 VAL A C 1
ATOM 847 O O . VAL A 1 103 ? -13.207 -5.757 8.466 1.00 96.56 103 VAL A O 1
ATOM 850 N N . GLU A 1 104 ? -12.533 -7.330 9.923 1.00 94.56 104 GLU A N 1
ATOM 851 C CA . GLU A 1 104 ? -13.528 -7.028 10.946 1.00 94.56 104 GLU A CA 1
ATOM 852 C C . GLU A 1 104 ? -12.993 -5.936 11.877 1.00 94.56 104 GLU A C 1
ATOM 854 O O . GLU A 1 104 ? -11.819 -5.943 12.264 1.00 94.56 104 GLU A O 1
ATOM 859 N N . ASP A 1 105 ? -13.844 -4.980 12.222 1.00 90.69 105 ASP A N 1
ATOM 860 C CA . ASP A 1 105 ? -13.526 -3.962 13.216 1.00 90.69 105 ASP A CA 1
ATOM 861 C C . ASP A 1 105 ? -13.868 -4.401 14.655 1.00 90.69 105 ASP A C 1
ATOM 863 O O . ASP A 1 105 ? -14.236 -5.540 14.930 1.00 90.69 105 ASP A O 1
ATOM 867 N N . SER A 1 106 ? -13.771 -3.476 15.613 1.00 87.06 106 SER A N 1
ATOM 868 C CA . SER A 1 106 ? -14.097 -3.745 17.019 1.00 87.06 106 SER A CA 1
ATOM 869 C C . SER A 1 106 ? -15.592 -3.903 17.332 1.00 87.06 106 SER A C 1
ATOM 871 O O . SER A 1 106 ? -15.934 -4.309 18.442 1.00 87.06 106 SER A O 1
ATOM 873 N N . GLU A 1 107 ? -16.477 -3.524 16.413 1.00 88.62 107 GLU A N 1
ATOM 874 C CA . GLU A 1 107 ? -17.937 -3.586 16.553 1.00 88.62 107 GLU A CA 1
ATOM 875 C C . GLU A 1 107 ? -18.557 -4.757 15.766 1.00 88.62 107 GLU A C 1
ATOM 877 O O . GLU A 1 107 ? -19.761 -4.992 15.871 1.00 88.62 107 GLU A O 1
ATOM 882 N N . GLY A 1 108 ? -17.739 -5.529 15.042 1.00 92.06 108 GLY A N 1
ATOM 883 C CA . GLY A 1 108 ? -18.143 -6.701 14.271 1.00 92.06 108 GLY A CA 1
ATOM 884 C C . GLY A 1 108 ? -18.565 -6.403 12.829 1.00 92.06 108 GLY A C 1
ATOM 885 O O . GLY A 1 108 ? -19.186 -7.261 12.203 1.00 92.06 108 GLY A O 1
ATOM 886 N N . ILE A 1 109 ? -18.282 -5.209 12.297 1.00 94.56 109 ILE A N 1
ATOM 887 C CA . ILE A 1 109 ? -18.549 -4.890 10.886 1.00 94.56 109 ILE A CA 1
ATOM 888 C C . ILE A 1 109 ? -17.380 -5.398 10.041 1.00 94.56 109 ILE A C 1
ATOM 890 O O . ILE A 1 109 ? -16.220 -5.080 10.314 1.00 94.56 109 ILE A O 1
ATOM 894 N N . GLU A 1 110 ? -17.687 -6.175 9.001 1.00 96.69 110 GLU A N 1
ATOM 895 C CA . GLU A 1 110 ? -16.698 -6.675 8.048 1.00 96.69 110 GLU A CA 1
ATOM 896 C C . GLU A 1 110 ? -16.534 -5.726 6.851 1.00 96.69 110 GLU A C 1
ATOM 898 O O . GLU A 1 110 ? -17.429 -5.575 6.015 1.00 96.69 110 GLU A O 1
ATOM 903 N N . TYR A 1 111 ? -15.343 -5.150 6.721 1.00 97.50 111 TYR A N 1
ATOM 904 C CA . TYR A 1 111 ? -14.952 -4.283 5.615 1.00 97.50 111 TYR A CA 1
ATOM 905 C C . TYR A 1 111 ? -14.216 -5.071 4.537 1.00 97.50 111 TYR A C 1
ATOM 907 O O . TYR A 1 111 ? -13.291 -5.832 4.831 1.00 97.50 111 TYR A O 1
ATOM 915 N N . LYS A 1 112 ? -14.560 -4.835 3.268 1.00 98.12 112 LYS A N 1
ATOM 916 C CA . LYS A 1 112 ?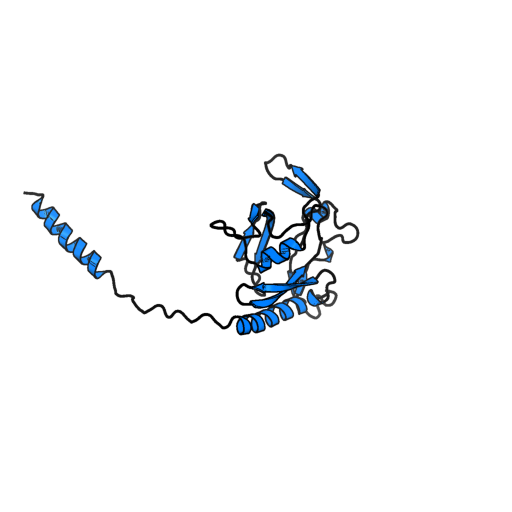 -13.755 -5.295 2.133 1.00 98.12 112 LYS A CA 1
ATOM 917 C C . LYS A 1 112 ? -12.586 -4.330 1.910 1.00 98.12 112 LYS A C 1
ATOM 919 O O . LYS A 1 112 ? -12.745 -3.299 1.265 1.00 98.12 112 LYS A O 1
ATOM 924 N N . LEU A 1 113 ? -11.415 -4.680 2.434 1.00 97.88 113 LEU A N 1
ATOM 925 C CA . LEU A 1 113 ? -10.177 -3.931 2.240 1.00 97.88 113 LEU A CA 1
ATOM 926 C C . LEU A 1 113 ? -9.535 -4.332 0.912 1.00 97.88 113 LEU A C 1
ATOM 928 O O . LEU A 1 113 ? -9.106 -5.478 0.761 1.00 97.88 113 LEU A O 1
ATOM 932 N N . TYR A 1 114 ? -9.453 -3.393 -0.026 1.00 98.38 114 TYR A N 1
ATOM 933 C CA . TYR A 1 114 ? -8.690 -3.551 -1.263 1.00 98.38 114 TYR A CA 1
ATOM 934 C C . TYR A 1 114 ? -7.225 -3.157 -1.051 1.00 98.38 114 TYR A C 1
ATOM 936 O O . TYR A 1 114 ? -6.937 -2.241 -0.285 1.00 98.38 114 TYR A O 1
ATOM 944 N N . TYR A 1 115 ? -6.309 -3.849 -1.724 1.00 98.19 115 TYR A N 1
ATOM 945 C CA . TYR A 1 115 ? -4.882 -3.527 -1.728 1.00 98.19 115 TYR A CA 1
ATOM 946 C C . TYR A 1 115 ? -4.256 -3.920 -3.067 1.00 98.19 115 TYR A C 1
ATOM 948 O O . TYR A 1 115 ? -4.664 -4.913 -3.675 1.00 98.19 115 TYR A O 1
ATOM 956 N N . LEU A 1 116 ? -3.277 -3.145 -3.531 1.00 98.00 116 LEU A N 1
ATOM 957 C CA . LEU A 1 116 ? -2.505 -3.460 -4.729 1.00 98.00 116 LEU A CA 1
ATOM 958 C C . LEU A 1 116 ? -1.234 -4.199 -4.322 1.00 98.00 116 LEU A C 1
ATOM 960 O O . LEU A 1 116 ? -0.355 -3.631 -3.694 1.00 98.00 116 LEU A O 1
ATOM 964 N N . ASP A 1 117 ? -1.110 -5.467 -4.691 1.00 97.88 117 ASP A N 1
ATOM 965 C CA . ASP A 1 117 ? 0.133 -6.219 -4.518 1.00 97.88 117 ASP A CA 1
ATOM 966 C C . ASP A 1 117 ? 0.983 -6.101 -5.789 1.00 97.88 117 ASP A C 1
ATOM 968 O O . ASP A 1 117 ? 1.031 -7.019 -6.611 1.00 97.88 117 ASP A O 1
ATOM 972 N N . VAL A 1 118 ? 1.603 -4.929 -5.982 1.00 98.50 118 VAL A N 1
ATOM 973 C CA . VAL A 1 1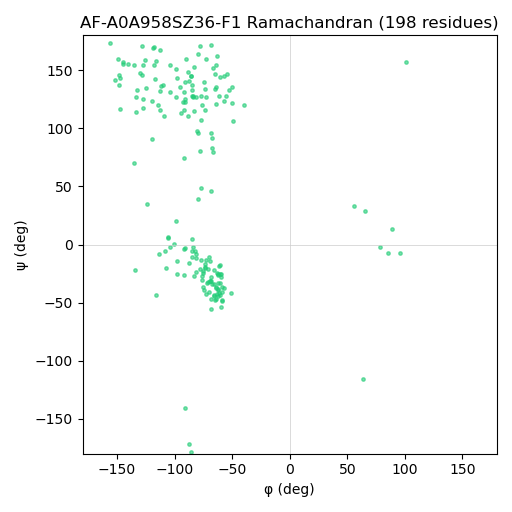18 ? 2.499 -4.676 -7.127 1.00 98.50 118 VAL A CA 1
ATOM 974 C C . VAL A 1 118 ? 3.788 -5.483 -6.971 1.00 98.50 118 VAL A C 1
ATOM 976 O O . VAL A 1 118 ? 4.294 -6.070 -7.929 1.00 98.50 118 VAL A O 1
ATOM 979 N N . ARG A 1 119 ? 4.313 -5.542 -5.743 1.00 98.38 119 ARG A N 1
ATOM 980 C CA . ARG A 1 119 ? 5.450 -6.382 -5.368 1.00 98.38 119 ARG A CA 1
ATOM 981 C C . ARG A 1 119 ? 5.282 -6.840 -3.928 1.00 98.38 119 ARG A C 1
ATOM 983 O O . ARG A 1 119 ? 5.401 -6.025 -3.025 1.00 98.38 119 ARG A O 1
ATOM 990 N N . GLU A 1 120 ? 5.155 -8.145 -3.700 1.00 98.06 120 GLU A N 1
ATOM 991 C CA . GLU A 1 120 ? 4.999 -8.692 -2.340 1.00 98.06 120 GLU A CA 1
ATOM 992 C C . GLU A 1 120 ? 6.206 -8.351 -1.444 1.00 98.06 120 GLU A C 1
ATOM 994 O O . GLU A 1 120 ? 6.061 -8.137 -0.250 1.00 98.06 120 GLU A O 1
ATOM 999 N N . GLY A 1 121 ? 7.411 -8.267 -2.018 1.00 98.12 121 GLY A N 1
ATOM 1000 C CA . GLY A 1 121 ? 8.686 -8.168 -1.297 1.00 98.12 121 GLY A CA 1
ATOM 1001 C C . GLY A 1 121 ? 9.418 -9.517 -1.241 1.00 98.12 121 GLY A C 1
ATOM 1002 O O . GLY A 1 121 ? 8.818 -10.574 -1.430 1.00 98.12 121 GLY A O 1
ATOM 1003 N N . ALA A 1 122 ? 10.740 -9.499 -1.060 1.00 97.94 122 ALA A N 1
ATOM 1004 C CA . ALA A 1 122 ? 11.591 -10.700 -1.124 1.00 97.94 122 ALA A CA 1
ATOM 1005 C C . ALA A 1 122 ? 12.132 -11.160 0.242 1.00 97.94 122 ALA A C 1
ATOM 1007 O O . ALA A 1 122 ? 12.802 -12.191 0.330 1.00 97.94 122 ALA A O 1
ATOM 1008 N N . GLY A 1 123 ? 11.887 -10.386 1.298 1.00 98.00 123 GLY A N 1
ATOM 1009 C CA . GLY A 1 123 ? 12.381 -10.645 2.644 1.00 98.00 123 GLY A CA 1
ATOM 1010 C C . GLY A 1 123 ? 11.434 -11.486 3.498 1.00 98.00 123 GLY A C 1
ATOM 1011 O O . GLY A 1 123 ? 10.834 -12.465 3.052 1.00 98.00 123 GLY A O 1
ATOM 1012 N N . ASN A 1 124 ? 11.338 -11.117 4.774 1.00 98.19 124 ASN A N 1
ATOM 1013 C CA . ASN A 1 124 ? 10.553 -11.848 5.762 1.00 98.19 124 ASN A CA 1
ATOM 1014 C C . ASN A 1 124 ? 9.076 -11.455 5.701 1.00 98.19 124 ASN A C 1
ATOM 1016 O O . ASN A 1 124 ? 8.748 -10.323 5.358 1.00 98.19 124 ASN A O 1
ATOM 1020 N N . VAL A 1 125 ? 8.204 -12.381 6.097 1.00 98.25 125 VAL A N 1
ATOM 1021 C CA . VAL A 1 125 ? 6.772 -12.115 6.296 1.00 98.25 125 VAL A CA 1
ATOM 1022 C C . VAL A 1 125 ? 6.579 -11.113 7.431 1.00 98.25 125 VAL A C 1
ATOM 1024 O O . VAL A 1 125 ? 7.201 -11.256 8.488 1.00 98.25 125 VAL A O 1
ATOM 1027 N N . VAL A 1 126 ? 5.705 -10.131 7.207 1.00 98.06 126 VAL A N 1
ATOM 1028 C CA . VAL A 1 126 ? 5.272 -9.164 8.218 1.00 98.06 126 VAL A CA 1
ATOM 1029 C C . VAL A 1 126 ? 4.123 -9.755 9.036 1.00 98.06 126 VAL A C 1
ATOM 1031 O O . VAL A 1 126 ? 3.118 -10.209 8.494 1.00 98.06 126 VAL A O 1
ATOM 1034 N N . HIS A 1 127 ? 4.252 -9.738 10.359 1.00 97.19 127 HIS A N 1
ATOM 1035 C CA . HIS A 1 127 ? 3.222 -10.195 11.288 1.00 97.19 127 HIS A CA 1
ATOM 1036 C C . HIS A 1 127 ? 2.505 -9.006 11.927 1.00 97.19 127 HIS A C 1
ATOM 1038 O O . HIS A 1 127 ? 3.081 -7.940 12.116 1.00 97.19 127 HIS A O 1
ATOM 1044 N N . PHE A 1 128 ? 1.259 -9.206 12.359 1.00 94.69 128 PHE A N 1
ATOM 1045 C CA . PHE A 1 128 ? 0.444 -8.145 12.969 1.00 94.69 128 PHE A CA 1
ATOM 1046 C C . PHE A 1 128 ? 1.043 -7.536 14.254 1.00 94.69 128 PHE A C 1
ATOM 1048 O O . PHE A 1 128 ? 0.625 -6.466 14.679 1.00 94.69 128 PHE A O 1
ATOM 1055 N N . THR A 1 129 ? 2.001 -8.212 14.896 1.00 95.00 129 THR A N 1
ATOM 1056 C CA . THR A 1 129 ? 2.709 -7.718 16.090 1.00 95.00 129 THR A CA 1
ATOM 1057 C C . THR A 1 129 ? 3.981 -6.939 15.773 1.00 95.00 129 THR A C 1
ATOM 1059 O O . THR A 1 129 ? 4.664 -6.493 16.696 1.00 95.00 129 THR A O 1
ATOM 1062 N N . ASP A 1 130 ? 4.347 -6.831 14.498 1.00 96.44 130 ASP A N 1
ATOM 1063 C CA . ASP A 1 130 ? 5.610 -6.237 14.091 1.00 96.44 130 ASP A CA 1
ATOM 1064 C C . ASP A 1 130 ? 5.557 -4.706 14.108 1.00 96.44 130 ASP A C 1
ATOM 1066 O O . ASP A 1 130 ? 4.504 -4.061 14.137 1.00 96.44 130 ASP A O 1
ATOM 1070 N N . ARG A 1 131 ? 6.756 -4.122 14.070 1.00 95.81 131 ARG A N 1
ATOM 1071 C CA . ARG A 1 131 ? 6.965 -2.710 13.777 1.00 95.81 131 ARG A CA 1
ATOM 1072 C C . ARG A 1 131 ? 7.686 -2.603 12.442 1.00 95.81 131 ARG A C 1
ATOM 1074 O O . ARG A 1 131 ? 8.825 -3.057 12.328 1.00 95.81 131 ARG A O 1
ATOM 1081 N N . VAL A 1 132 ? 7.028 -2.011 11.456 1.00 95.75 132 VAL A N 1
ATOM 1082 C CA . VAL A 1 132 ? 7.504 -1.940 10.069 1.00 95.75 132 VAL A CA 1
ATOM 1083 C C . VAL A 1 132 ? 8.177 -0.601 9.795 1.00 95.75 132 VAL A C 1
ATOM 1085 O O . VAL A 1 132 ? 7.749 0.413 10.331 1.00 95.75 132 VAL A O 1
ATOM 1088 N N . GLN A 1 133 ? 9.244 -0.594 8.995 1.00 94.75 133 GLN A N 1
ATOM 1089 C CA . GLN A 1 133 ? 9.846 0.633 8.460 1.00 94.75 133 GLN A CA 1
ATOM 1090 C C . GLN A 1 133 ? 9.223 0.898 7.097 1.00 94.75 133 GLN A C 1
ATOM 1092 O O . GLN A 1 133 ? 9.290 0.018 6.238 1.00 94.75 133 GLN A O 1
ATOM 1097 N N . VAL A 1 134 ? 8.611 2.066 6.916 1.00 94.81 134 VAL A N 1
ATOM 1098 C CA . VAL A 1 134 ? 7.853 2.371 5.698 1.00 94.81 134 VAL A CA 1
ATOM 1099 C C . VAL A 1 134 ? 8.162 3.763 5.168 1.00 94.81 134 VAL A C 1
ATOM 1101 O O . VAL A 1 134 ? 8.527 4.664 5.924 1.00 94.81 134 VAL A O 1
ATOM 1104 N N . ILE A 1 135 ? 7.961 3.904 3.863 1.00 93.69 135 ILE A N 1
ATOM 1105 C CA . ILE A 1 135 ? 7.597 5.155 3.200 1.00 93.69 135 ILE A CA 1
ATOM 1106 C C . ILE A 1 135 ? 6.110 4.998 2.890 1.00 93.69 135 ILE A C 1
ATOM 1108 O O . ILE A 1 135 ? 5.697 3.939 2.420 1.00 93.69 135 ILE A O 1
ATOM 1112 N N . TYR A 1 136 ? 5.307 5.995 3.231 1.00 93.25 136 TYR A N 1
ATOM 1113 C CA . TYR A 1 136 ? 3.851 5.902 3.167 1.00 93.25 136 TYR A CA 1
ATOM 1114 C C . TYR A 1 136 ? 3.266 7.265 2.822 1.00 93.25 136 TYR A C 1
ATOM 1116 O O . TYR A 1 136 ? 3.755 8.279 3.311 1.00 93.25 136 TYR A O 1
ATOM 1124 N N . GLU A 1 137 ? 2.210 7.272 2.025 1.00 95.19 137 GLU A N 1
ATOM 1125 C CA . GLU A 1 137 ? 1.397 8.445 1.739 1.00 95.19 137 GLU A CA 1
ATOM 1126 C C . GLU A 1 137 ? -0.072 8.045 1.881 1.00 95.19 137 GLU A C 1
ATOM 1128 O O . GLU A 1 137 ? -0.484 6.986 1.408 1.00 95.19 137 GLU A O 1
ATOM 1133 N N . GLY A 1 138 ? -0.842 8.870 2.582 1.00 95.38 138 GLY A N 1
ATOM 1134 C CA . GLY A 1 138 ? -2.286 8.749 2.694 1.00 95.38 138 GLY A CA 1
ATOM 1135 C C . GLY A 1 138 ? -2.953 9.940 2.024 1.00 95.38 138 GLY A C 1
ATOM 1136 O O . GLY A 1 138 ? -2.751 11.078 2.456 1.00 95.38 138 GLY A O 1
ATOM 1137 N N . SER A 1 139 ? -3.777 9.674 1.012 1.00 95.62 139 SER A N 1
ATOM 1138 C CA . SER A 1 139 ? -4.614 10.666 0.335 1.00 95.62 139 SER A CA 1
ATOM 1139 C C . SER A 1 139 ? -6.086 10.246 0.317 1.00 95.62 139 SER A C 1
ATOM 1141 O O . SER A 1 139 ? -6.432 9.080 0.535 1.00 95.62 139 SER A O 1
ATOM 1143 N N . THR A 1 140 ? -6.985 11.213 0.139 1.00 95.25 140 THR A N 1
ATOM 1144 C CA . THR A 1 140 ? -8.422 10.951 -0.018 1.00 95.25 140 THR A CA 1
ATOM 1145 C C . THR A 1 140 ? -8.769 10.647 -1.470 1.00 95.25 140 THR A C 1
ATOM 1147 O O . THR A 1 140 ? -8.246 11.277 -2.381 1.00 95.25 140 THR A O 1
ATOM 1150 N N . ILE A 1 141 ? -9.734 9.760 -1.706 1.00 92.50 141 ILE A N 1
ATOM 1151 C CA . ILE A 1 141 ? -10.330 9.581 -3.036 1.00 92.50 141 ILE A CA 1
ATOM 1152 C C . ILE A 1 141 ? -11.657 10.350 -3.146 1.00 92.50 141 ILE A C 1
ATOM 1154 O O . ILE A 1 141 ? -12.333 10.538 -2.136 1.00 92.50 141 ILE A O 1
ATOM 1158 N N . PRO A 1 142 ? -12.048 10.808 -4.347 1.00 84.62 142 PRO A N 1
ATOM 1159 C CA . PRO A 1 142 ? -11.243 10.893 -5.568 1.00 84.62 142 PRO A CA 1
ATOM 1160 C C . PRO A 1 142 ? -10.406 12.188 -5.649 1.00 84.62 142 PRO A C 1
ATOM 1162 O O . PRO A 1 142 ? -9.823 12.459 -6.692 1.00 84.62 142 PRO A O 1
ATOM 1165 N N . SER A 1 143 ? -10.406 13.037 -4.612 1.00 86.81 143 SER A N 1
ATOM 1166 C CA . SER A 1 143 ? -9.784 14.371 -4.674 1.00 86.81 143 SER A CA 1
ATOM 1167 C C . SER A 1 143 ? -8.254 14.369 -4.650 1.00 86.81 143 SER A C 1
ATOM 1169 O O . SER A 1 143 ? -7.660 15.381 -5.012 1.00 86.81 143 SER A O 1
ATOM 1171 N N . ASP A 1 144 ? -7.643 13.255 -4.247 1.00 90.50 144 ASP A N 1
ATOM 1172 C CA . ASP A 1 144 ? -6.203 13.081 -4.043 1.00 90.50 144 ASP A CA 1
ATOM 1173 C C . ASP A 1 144 ? -5.602 14.103 -3.060 1.00 90.50 144 ASP A C 1
ATOM 1175 O O . ASP A 1 144 ? -4.458 14.544 -3.176 1.00 90.50 144 ASP A O 1
ATOM 1179 N N . ASP A 1 145 ? -6.387 14.509 -2.054 1.00 94.88 145 ASP A N 1
ATOM 1180 C CA . ASP A 1 145 ? -5.890 15.393 -1.004 1.00 94.88 145 ASP A CA 1
ATOM 1181 C C . ASP A 1 145 ? -5.041 14.579 -0.020 1.00 94.88 145 ASP A C 1
ATOM 1183 O O . ASP A 1 145 ? -5.559 13.796 0.783 1.00 94.88 145 ASP A O 1
ATOM 1187 N N . VAL A 1 146 ? -3.722 14.777 -0.068 1.00 95.19 146 VAL A N 1
ATOM 1188 C CA . VAL A 1 146 ? -2.775 14.161 0.871 1.00 95.19 146 VAL A CA 1
ATOM 1189 C C . VAL A 1 146 ? -3.036 14.673 2.291 1.00 95.19 146 VAL A C 1
ATOM 1191 O O . VAL A 1 146 ? -2.945 15.874 2.565 1.00 95.19 146 VAL A O 1
ATOM 1194 N N . PHE A 1 147 ? -3.327 13.755 3.214 1.00 95.62 147 PHE A N 1
ATOM 1195 C CA . PHE A 1 147 ? -3.545 14.053 4.632 1.00 95.62 147 PHE A CA 1
ATOM 1196 C C . PHE A 1 147 ? -2.394 13.583 5.533 1.00 95.62 147 PHE A C 1
ATOM 1198 O O . PHE A 1 147 ? -2.255 14.088 6.650 1.00 95.62 147 PHE A O 1
ATOM 1205 N N . GLU A 1 148 ? -1.560 12.645 5.073 1.00 93.94 148 GLU A N 1
ATOM 1206 C CA . GLU A 1 148 ? -0.400 12.134 5.809 1.00 93.94 148 GLU A CA 1
ATOM 1207 C C . GLU A 1 148 ? 0.698 11.653 4.850 1.00 93.94 148 GLU A C 1
ATOM 1209 O O . GLU A 1 148 ? 0.405 11.043 3.830 1.00 93.94 148 GLU A O 1
ATOM 1214 N N . GLU A 1 149 ? 1.968 11.896 5.185 1.00 94.25 149 GLU A N 1
ATOM 1215 C CA . GLU A 1 149 ? 3.110 11.450 4.378 1.00 94.25 149 GLU A CA 1
ATOM 1216 C C . GLU A 1 149 ? 4.331 11.151 5.267 1.00 94.25 149 GLU A C 1
ATOM 1218 O O . GLU A 1 149 ? 4.677 11.908 6.181 1.00 94.25 149 GLU A O 1
ATOM 1223 N N . ILE A 1 150 ? 5.015 10.046 4.978 1.00 91.81 150 ILE A N 1
ATOM 1224 C CA . ILE A 1 150 ? 6.284 9.610 5.562 1.00 91.81 150 ILE A CA 1
ATOM 1225 C C . ILE A 1 150 ? 7.291 9.504 4.416 1.00 91.81 150 ILE A C 1
ATOM 1227 O O . ILE A 1 150 ? 7.419 8.463 3.778 1.00 91.81 150 ILE A O 1
ATOM 1231 N N . VAL A 1 151 ? 8.010 10.598 4.152 1.00 86.69 151 VAL A N 1
ATOM 1232 C CA . VAL A 1 151 ? 8.980 10.698 3.038 1.00 86.69 151 VAL A CA 1
ATOM 1233 C C . VAL A 1 151 ? 10.350 10.092 3.328 1.00 86.69 151 VAL A C 1
ATOM 1235 O O . VAL A 1 151 ? 11.084 9.761 2.402 1.00 86.69 151 VAL A O 1
ATOM 1238 N N . ASN A 1 152 ? 10.706 9.986 4.609 1.00 85.69 152 ASN A N 1
ATOM 1239 C CA . ASN A 1 152 ? 11.913 9.314 5.084 1.00 85.69 152 ASN A CA 1
ATOM 1240 C C . ASN A 1 152 ? 11.472 8.143 5.950 1.00 85.69 152 ASN A C 1
ATOM 1242 O O . ASN A 1 152 ? 10.519 8.298 6.716 1.00 85.69 152 ASN A O 1
ATOM 1246 N N . GLU A 1 153 ? 12.173 7.017 5.875 1.00 85.44 153 GLU A N 1
ATOM 1247 C CA . GLU A 1 153 ? 11.725 5.781 6.504 1.00 85.44 153 GLU A CA 1
ATOM 1248 C C . GLU A 1 153 ? 11.497 5.958 8.008 1.00 85.44 153 GLU A C 1
ATOM 1250 O O . GLU A 1 153 ? 12.396 6.356 8.760 1.00 85.44 153 GLU A O 1
ATOM 1255 N N . ALA A 1 154 ? 10.277 5.646 8.447 1.00 88.88 154 ALA A N 1
ATOM 1256 C CA . ALA A 1 154 ? 9.892 5.728 9.847 1.00 88.88 154 ALA A CA 1
ATOM 1257 C C . ALA A 1 154 ? 9.212 4.436 10.321 1.00 88.88 154 ALA A C 1
ATOM 1259 O O . ALA A 1 154 ? 8.508 3.772 9.552 1.00 88.88 154 ALA A O 1
ATOM 1260 N N . PRO A 1 155 ? 9.398 4.065 11.603 1.00 93.06 155 PRO A N 1
ATOM 1261 C CA . PRO A 1 155 ? 8.770 2.882 12.159 1.00 93.06 155 PRO A CA 1
ATOM 1262 C C . PRO A 1 155 ? 7.287 3.118 12.478 1.00 93.06 155 PRO A C 1
ATOM 1264 O O . PRO A 1 155 ? 6.970 4.003 13.273 1.00 93.06 155 PRO A O 1
ATOM 1267 N N . LEU A 1 156 ? 6.403 2.246 11.990 1.00 94.50 156 LEU A N 1
ATOM 1268 C CA . LEU A 1 156 ? 4.990 2.167 12.378 1.00 94.50 156 LEU A CA 1
ATOM 1269 C C . LEU A 1 156 ? 4.705 0.869 13.139 1.00 94.50 156 LEU A C 1
ATOM 1271 O O . LEU A 1 156 ? 5.124 -0.211 12.721 1.00 94.50 156 LEU A O 1
ATOM 1275 N N . SER A 1 157 ? 4.006 0.967 14.275 1.00 96.19 157 SER A N 1
ATOM 1276 C CA . SER A 1 157 ? 3.546 -0.204 15.037 1.00 96.19 157 SER A CA 1
ATOM 1277 C C . SER A 1 157 ? 2.228 -0.714 14.460 1.00 96.19 157 SER A C 1
ATOM 1279 O O . SER A 1 157 ? 1.273 0.056 14.352 1.00 96.19 157 SER A O 1
ATOM 1281 N N . LEU A 1 158 ? 2.161 -2.004 14.124 1.00 96.00 158 LEU A N 1
ATOM 1282 C CA . LEU A 1 158 ? 0.952 -2.614 13.553 1.00 96.00 158 LEU A CA 1
ATOM 1283 C C . LEU A 1 158 ? -0.099 -2.992 14.605 1.00 96.00 158 LEU A C 1
ATOM 1285 O O . LEU A 1 158 ? -1.241 -3.285 14.265 1.00 96.00 158 LEU A O 1
ATOM 1289 N N . ILE A 1 159 ? 0.269 -2.957 15.885 1.00 94.25 159 ILE A N 1
ATOM 1290 C CA . ILE A 1 159 ? -0.612 -3.278 17.006 1.00 94.25 159 ILE A CA 1
ATOM 1291 C C . ILE A 1 159 ? -0.588 -2.165 18.052 1.00 94.25 159 ILE A C 1
ATOM 1293 O O . ILE A 1 159 ? 0.450 -1.542 18.297 1.00 94.25 159 ILE A O 1
ATOM 1297 N N . SER A 1 160 ? -1.739 -1.954 18.693 1.00 91.31 160 SER A N 1
ATOM 1298 C CA . SER A 1 160 ? -1.858 -1.136 19.901 1.00 91.31 160 SER A CA 1
ATOM 1299 C C . SER A 1 160 ? -1.687 -2.004 21.150 1.00 91.31 160 SER A C 1
ATOM 1301 O O . SER A 1 160 ? -2.414 -2.983 21.329 1.00 91.31 160 SER A O 1
ATOM 1303 N N . VAL A 1 161 ? -0.750 -1.652 22.035 1.00 86.81 161 VAL A N 1
ATOM 1304 C CA . VAL A 1 161 ? -0.489 -2.381 23.289 1.00 86.81 161 VAL A CA 1
ATOM 1305 C C . VAL A 1 161 ? -0.366 -1.397 24.450 1.00 86.81 161 VAL A C 1
ATOM 1307 O O . VAL A 1 161 ? 0.582 -0.623 24.543 1.00 86.81 161 VAL A O 1
ATOM 1310 N N . GLY A 1 162 ? -1.309 -1.450 25.391 1.00 88.00 162 GLY A N 1
ATOM 1311 C CA . GLY A 1 162 ? -1.297 -0.564 26.557 1.00 88.00 162 GLY A CA 1
ATOM 1312 C C . GLY A 1 162 ? -1.441 0.907 26.156 1.00 88.00 162 GLY A C 1
ATOM 1313 O O . GLY A 1 162 ? -2.484 1.300 25.648 1.00 88.00 162 GLY A O 1
ATOM 1314 N N . SER A 1 163 ? -0.412 1.714 26.425 1.00 88.94 163 SER A N 1
ATOM 1315 C CA . SER A 1 163 ? -0.347 3.132 26.038 1.00 88.94 163 SER A CA 1
ATOM 1316 C C . SER A 1 163 ? 0.323 3.376 24.684 1.00 88.94 163 SER A C 1
ATOM 1318 O O . SER A 1 163 ? 0.392 4.526 24.253 1.00 88.94 163 SER A O 1
ATOM 1320 N N . ASP A 1 164 ? 0.840 2.327 24.044 1.00 86.12 164 ASP A N 1
ATOM 1321 C CA . ASP A 1 164 ? 1.472 2.423 22.735 1.00 86.12 164 ASP A CA 1
ATOM 1322 C C . ASP A 1 164 ? 0.395 2.245 21.665 1.00 86.12 164 ASP A C 1
ATOM 1324 O O . ASP A 1 164 ? -0.176 1.162 21.511 1.00 86.12 164 ASP A O 1
ATOM 1328 N N . TYR A 1 165 ? 0.092 3.332 20.957 1.00 88.62 165 TYR A N 1
ATOM 1329 C CA . TYR A 1 165 ? -0.883 3.338 19.873 1.00 88.62 165 TYR A CA 1
ATOM 1330 C C . TYR A 1 165 ? -0.241 2.810 18.589 1.00 88.62 165 TYR A C 1
ATOM 1332 O O . TYR A 1 165 ? 0.818 3.282 18.170 1.00 88.62 165 TYR A O 1
ATOM 1340 N N . GLY A 1 166 ? -0.888 1.818 17.983 1.00 92.12 166 GLY A N 1
ATOM 1341 C CA . GLY A 1 166 ? -0.605 1.380 16.624 1.00 92.12 166 GLY A CA 1
ATOM 1342 C C . GLY A 1 166 ? -1.376 2.203 15.597 1.00 92.12 166 GLY A C 1
ATOM 1343 O O . GLY A 1 166 ? -2.119 3.126 15.934 1.00 92.12 166 GLY A O 1
ATOM 1344 N N . ILE A 1 167 ? -1.202 1.842 14.335 1.00 94.19 167 ILE A N 1
ATOM 1345 C CA . ILE A 1 167 ? -1.964 2.419 13.225 1.00 94.19 167 ILE A CA 1
ATOM 1346 C C . ILE A 1 167 ? -3.376 1.824 13.134 1.00 94.19 167 ILE A C 1
ATOM 1348 O O . ILE A 1 167 ? -3.712 0.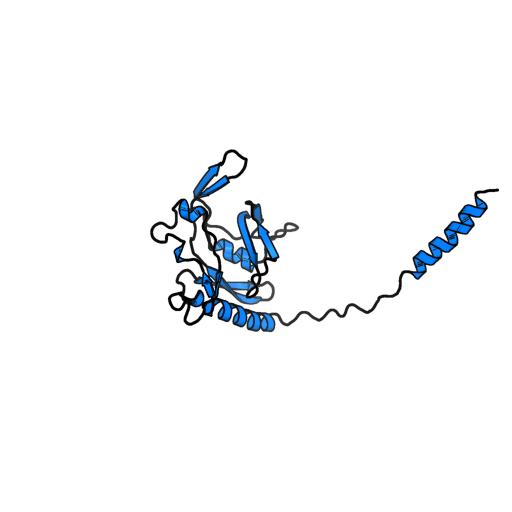852 13.814 1.00 94.19 167 ILE A O 1
ATOM 1352 N N . VAL A 1 168 ? -4.214 2.413 12.278 1.00 92.94 168 VAL A N 1
ATOM 1353 C CA . VAL A 1 168 ? -5.582 1.935 12.040 1.00 92.94 168 VAL A CA 1
ATOM 1354 C C . VAL A 1 168 ? -5.596 0.497 11.506 1.00 92.94 168 VAL A C 1
ATOM 1356 O O . VAL A 1 168 ? -4.743 0.103 10.709 1.00 92.94 168 VAL A O 1
ATOM 1359 N N . GLN A 1 169 ? -6.595 -0.288 11.925 1.00 93.12 169 GLN A N 1
ATOM 1360 C CA . GLN A 1 169 ? -6.674 -1.730 11.652 1.00 93.12 169 GLN A CA 1
ATOM 1361 C C . GLN A 1 169 ? -6.638 -2.067 10.155 1.00 93.12 169 GLN A C 1
ATOM 1363 O O . GLN A 1 169 ? -6.023 -3.063 9.778 1.00 93.12 169 GLN A O 1
ATOM 1368 N N . GLY A 1 170 ? -7.265 -1.249 9.302 1.00 94.31 170 GLY A N 1
ATOM 1369 C CA . GLY A 1 170 ? -7.232 -1.436 7.847 1.00 94.31 170 GLY A CA 1
ATOM 1370 C C . GLY A 1 170 ? -5.804 -1.390 7.300 1.00 94.31 170 GLY A C 1
ATOM 1371 O O . GLY A 1 170 ? -5.345 -2.358 6.699 1.00 94.31 170 GLY A O 1
ATOM 1372 N N . LEU A 1 171 ? -5.063 -0.323 7.612 1.00 94.94 171 LEU A N 1
ATOM 1373 C CA . LEU A 1 171 ? -3.670 -0.159 7.187 1.00 94.94 171 LEU A CA 1
ATOM 1374 C C . LEU A 1 171 ? -2.754 -1.240 7.782 1.00 94.94 171 LEU A C 1
ATOM 1376 O O . LEU A 1 171 ? -1.948 -1.833 7.068 1.00 94.94 171 LEU A O 1
ATOM 1380 N N . ALA A 1 172 ? -2.922 -1.574 9.067 1.00 95.75 172 ALA A N 1
ATOM 1381 C CA . ALA A 1 172 ? -2.182 -2.676 9.684 1.00 95.75 172 ALA A CA 1
ATOM 1382 C C . ALA A 1 172 ? -2.439 -4.017 8.978 1.00 95.75 172 ALA A C 1
ATOM 1384 O O . ALA A 1 172 ? -1.509 -4.790 8.750 1.00 95.75 172 ALA A O 1
ATOM 1385 N N . SER A 1 173 ? -3.691 -4.276 8.590 1.00 95.88 173 SER A N 1
ATOM 1386 C CA . SER A 1 173 ? -4.087 -5.497 7.882 1.00 95.88 173 SER A CA 1
ATOM 1387 C C . SER A 1 173 ? -3.535 -5.558 6.459 1.00 95.88 173 SER A C 1
ATOM 1389 O O . SER A 1 173 ? -3.263 -6.666 5.991 1.00 95.88 173 SER A O 1
ATOM 1391 N N . ALA A 1 174 ? -3.355 -4.411 5.795 1.00 96.50 174 ALA A N 1
ATOM 1392 C CA . ALA A 1 174 ? -2.700 -4.319 4.493 1.00 96.50 174 ALA A CA 1
ATOM 1393 C C . ALA A 1 174 ? -1.202 -4.638 4.601 1.00 96.50 174 ALA A C 1
ATOM 1395 O O . ALA A 1 174 ? -0.709 -5.480 3.861 1.00 96.50 174 ALA A O 1
ATOM 1396 N N . PHE A 1 175 ? -0.480 -4.067 5.575 1.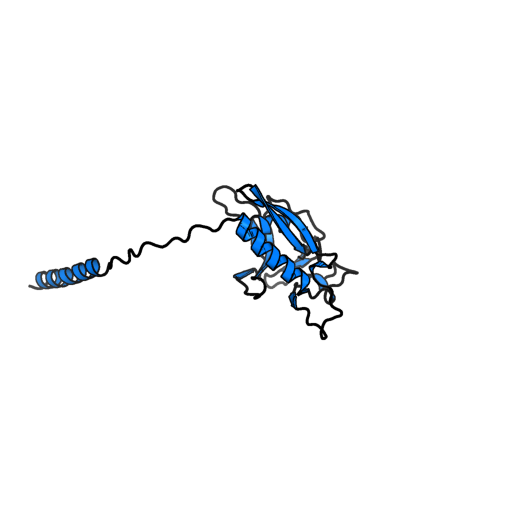00 96.94 175 PHE A N 1
ATOM 1397 C CA . PHE A 1 175 ? 0.962 -4.323 5.721 1.00 96.94 175 PHE A CA 1
ATOM 1398 C C . PHE A 1 175 ? 1.316 -5.797 5.955 1.00 96.94 175 PHE A C 1
ATOM 1400 O O . PHE A 1 175 ? 2.389 -6.235 5.548 1.00 96.94 175 PHE A O 1
ATOM 1407 N N . THR A 1 176 ? 0.421 -6.584 6.560 1.00 97.25 176 THR A N 1
ATOM 1408 C CA . THR A 1 176 ? 0.634 -8.035 6.733 1.00 97.25 176 THR A CA 1
ATOM 1409 C C . THR A 1 176 ? 0.562 -8.846 5.435 1.00 97.25 176 THR A C 1
ATOM 1411 O O . THR A 1 176 ? 0.923 -10.019 5.440 1.00 97.25 176 THR A O 1
ATOM 1414 N N . GLU A 1 177 ? 0.115 -8.241 4.333 1.00 97.88 177 GLU A N 1
ATOM 1415 C CA . GLU A 1 177 ? 0.108 -8.864 3.003 1.00 97.88 177 GLU A CA 1
ATOM 1416 C C . GLU A 1 177 ? 1.453 -8.714 2.275 1.00 97.88 177 GLU A C 1
ATOM 1418 O O . GLU A 1 177 ? 1.647 -9.310 1.220 1.00 97.88 177 GLU A O 1
ATOM 1423 N N . PHE A 1 178 ? 2.398 -7.960 2.848 1.00 98.19 178 PHE A N 1
ATOM 1424 C CA . PHE A 1 178 ? 3.711 -7.702 2.262 1.00 98.19 178 PHE A CA 1
ATOM 1425 C C . PHE A 1 178 ? 4.851 -8.351 3.061 1.00 98.19 178 PHE A C 1
ATOM 1427 O O . PHE A 1 178 ? 4.717 -8.801 4.205 1.00 98.19 178 PHE A O 1
ATOM 1434 N N . LYS A 1 179 ? 6.024 -8.379 2.432 1.00 98.44 179 LYS A N 1
ATOM 1435 C CA . LYS A 1 179 ? 7.299 -8.856 2.958 1.00 98.44 179 LYS A CA 1
ATOM 1436 C C . LYS A 1 179 ? 8.324 -7.730 2.991 1.00 98.44 179 LYS A C 1
ATOM 1438 O O . LYS A 1 179 ? 8.290 -6.772 2.218 1.00 98.44 179 LYS A O 1
ATOM 1443 N N . THR A 1 180 ? 9.285 -7.872 3.895 1.00 97.88 180 THR A N 1
ATOM 1444 C CA . THR A 1 180 ? 10.362 -6.891 4.071 1.00 97.88 180 THR A CA 1
ATOM 1445 C C . THR A 1 180 ? 11.316 -6.854 2.872 1.00 97.88 180 THR A C 1
ATOM 1447 O O . THR A 1 180 ? 11.300 -7.729 2.007 1.00 97.88 180 THR A O 1
ATOM 1450 N N . SER A 1 181 ? 12.223 -5.877 2.860 1.00 97.12 181 SER A N 1
ATOM 1451 C CA . SER A 1 181 ? 13.414 -5.892 2.002 1.00 97.12 181 SER A CA 1
ATOM 1452 C C . SER A 1 181 ? 14.361 -7.049 2.337 1.00 97.12 181 SER A C 1
ATOM 1454 O O . SER A 1 181 ? 14.313 -7.626 3.431 1.00 97.12 181 SER A O 1
ATOM 1456 N N . THR A 1 182 ? 15.253 -7.367 1.396 1.00 96.94 182 THR A N 1
ATOM 1457 C CA . THR A 1 182 ? 16.345 -8.342 1.582 1.00 96.94 182 THR A CA 1
ATOM 1458 C C . THR A 1 182 ? 17.679 -7.690 1.920 1.00 96.94 182 THR A C 1
ATOM 1460 O O . THR A 1 182 ? 18.547 -8.322 2.522 1.00 96.94 182 THR A O 1
ATOM 1463 N N . SER A 1 183 ? 17.871 -6.438 1.511 1.00 95.62 183 SER A N 1
ATOM 1464 C CA . SER A 1 183 ? 19.115 -5.697 1.703 1.00 95.62 183 SER A CA 1
ATOM 1465 C C . SER A 1 183 ? 18.865 -4.191 1.673 1.00 95.62 183 SER A C 1
ATOM 1467 O O . SER A 1 183 ? 17.757 -3.728 1.402 1.00 95.62 183 SER A O 1
ATOM 1469 N N . PHE A 1 184 ? 19.909 -3.425 1.977 1.00 94.69 184 PHE A N 1
ATOM 1470 C CA . PHE A 1 184 ? 19.930 -1.981 1.806 1.00 94.69 184 PHE A CA 1
ATOM 1471 C C . PHE A 1 184 ? 21.328 -1.517 1.394 1.00 94.69 184 PHE A C 1
ATOM 1473 O O . PHE A 1 184 ? 22.327 -2.161 1.730 1.00 94.69 184 PHE A O 1
ATOM 1480 N N . THR A 1 185 ? 21.385 -0.374 0.724 1.00 94.69 185 THR A N 1
ATOM 1481 C CA . THR A 1 185 ? 22.608 0.370 0.430 1.00 94.69 185 THR A CA 1
ATOM 1482 C C . THR A 1 185 ? 22.615 1.656 1.249 1.00 94.69 185 THR A C 1
ATOM 1484 O O . THR A 1 185 ? 21.589 2.311 1.399 1.00 94.69 185 THR A O 1
ATOM 1487 N N . SER A 1 186 ? 23.763 2.018 1.828 1.00 92.88 186 SER A N 1
ATOM 1488 C CA . SER A 1 186 ? 23.924 3.319 2.488 1.00 92.88 186 SER A CA 1
ATOM 1489 C C . SER A 1 186 ? 24.458 4.340 1.493 1.00 92.88 186 SER A C 1
ATOM 1491 O O . SER A 1 186 ? 25.473 4.087 0.842 1.00 92.88 186 SER A O 1
ATOM 1493 N N . ASN A 1 187 ? 23.826 5.511 1.438 1.00 88.69 187 ASN A N 1
ATOM 1494 C CA . ASN A 1 187 ? 24.202 6.586 0.516 1.00 88.69 187 ASN A CA 1
ATOM 1495 C C . ASN A 1 187 ? 25.375 7.444 1.030 1.00 88.69 187 ASN A C 1
ATOM 1497 O O . ASN A 1 187 ? 25.878 8.314 0.323 1.00 88.69 187 ASN A O 1
ATOM 1501 N N . GLY A 1 188 ? 25.846 7.207 2.261 1.00 91.31 188 GLY A N 1
ATOM 1502 C CA . GLY A 1 188 ? 26.975 7.932 2.860 1.00 91.31 188 GLY A CA 1
ATOM 1503 C C . GLY A 1 188 ? 26.644 9.327 3.410 1.00 91.31 188 GLY A C 1
ATOM 1504 O O . GLY A 1 188 ? 27.511 9.954 4.016 1.00 91.31 188 GLY A O 1
ATOM 1505 N N . ASP A 1 189 ? 25.403 9.789 3.266 1.00 89.94 189 ASP A N 1
ATOM 1506 C CA . ASP A 1 189 ? 24.870 11.049 3.807 1.00 89.94 189 ASP A CA 1
ATOM 1507 C C . ASP A 1 189 ? 23.928 10.844 5.012 1.00 89.94 189 ASP A C 1
ATOM 1509 O O . ASP A 1 189 ? 23.337 11.795 5.521 1.00 89.94 189 ASP A O 1
ATOM 1513 N N . GLY A 1 190 ? 23.823 9.602 5.495 1.00 83.44 190 GLY A N 1
ATOM 1514 C CA . GLY A 1 190 ? 22.913 9.202 6.569 1.00 83.44 190 GLY A CA 1
ATOM 1515 C C . GLY A 1 190 ? 21.588 8.616 6.082 1.00 83.44 190 GLY A C 1
ATOM 1516 O O . GLY A 1 190 ? 20.854 8.079 6.908 1.00 83.44 190 GLY A O 1
ATOM 1517 N N . THR A 1 191 ? 21.310 8.652 4.777 1.00 86.62 191 THR A N 1
ATOM 1518 C CA . THR A 1 191 ? 20.160 7.970 4.169 1.00 86.62 1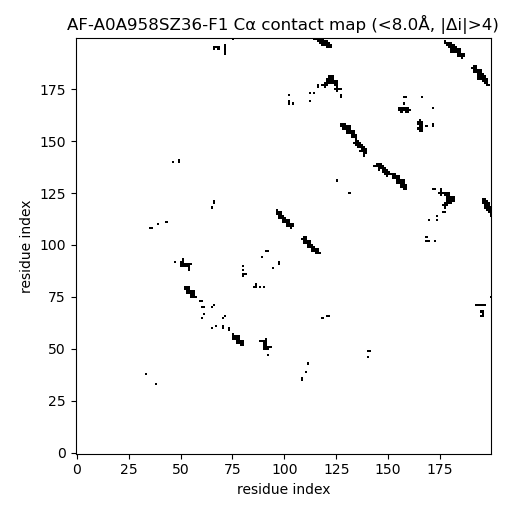91 THR A CA 1
ATOM 1519 C C . THR A 1 191 ? 20.514 6.546 3.729 1.00 86.62 191 THR A C 1
ATOM 1521 O O . THR A 1 191 ? 21.690 6.173 3.572 1.00 86.62 191 THR A O 1
ATOM 1524 N N . VAL A 1 192 ? 19.479 5.726 3.566 1.00 89.88 192 VAL A N 1
ATOM 1525 C CA . VAL A 1 192 ? 19.569 4.347 3.084 1.00 89.88 192 VAL A CA 1
ATOM 1526 C C . VAL A 1 192 ? 18.616 4.154 1.913 1.00 89.88 192 VAL A C 1
ATOM 1528 O O . VAL A 1 192 ? 17.627 4.861 1.794 1.00 89.88 192 VAL A O 1
ATOM 1531 N N . GLN A 1 193 ? 18.919 3.193 1.050 1.00 91.81 193 GLN A N 1
ATOM 1532 C CA . GLN A 1 193 ? 18.009 2.703 0.024 1.00 91.81 193 GLN A CA 1
ATOM 1533 C C . GLN A 1 193 ? 17.774 1.216 0.263 1.00 91.81 193 GLN A C 1
ATOM 1535 O O . GLN A 1 193 ? 18.731 0.446 0.326 1.00 91.81 193 GLN A O 1
ATOM 1540 N N . TYR A 1 194 ? 16.519 0.806 0.416 1.00 94.38 194 TYR A N 1
ATOM 1541 C CA . TYR A 1 194 ? 16.152 -0.592 0.634 1.00 94.38 194 TYR A CA 1
ATOM 1542 C C . TYR A 1 194 ? 15.880 -1.312 -0.685 1.00 94.38 194 TYR A C 1
ATOM 1544 O O . TYR A 1 194 ? 15.191 -0.781 -1.549 1.00 94.38 194 TYR A O 1
ATOM 1552 N N . HIS A 1 195 ? 16.328 -2.562 -0.796 1.00 96.94 195 HIS A N 1
ATOM 1553 C CA . HIS A 1 195 ? 16.180 -3.364 -2.009 1.00 96.94 195 HIS A CA 1
ATOM 1554 C C . HIS A 1 195 ? 15.223 -4.537 -1.811 1.00 96.94 195 HIS A C 1
ATOM 1556 O O . HIS A 1 195 ? 15.272 -5.238 -0.790 1.00 96.94 195 HIS A O 1
ATOM 1562 N N . GLY A 1 196 ? 14.350 -4.749 -2.798 1.00 97.38 196 GLY A N 1
ATOM 1563 C CA . GLY A 1 196 ? 13.401 -5.863 -2.816 1.00 97.38 196 GLY A CA 1
ATOM 1564 C C . GLY A 1 196 ? 12.340 -5.811 -1.711 1.00 97.38 196 GLY A C 1
ATOM 1565 O O . GLY A 1 196 ? 11.885 -6.857 -1.249 1.00 97.38 196 GLY A O 1
ATOM 1566 N N . HIS A 1 197 ? 11.986 -4.609 -1.251 1.00 97.44 197 HIS A N 1
ATOM 1567 C CA . HIS A 1 197 ? 10.882 -4.365 -0.316 1.00 97.44 197 HIS A CA 1
ATOM 1568 C C . HIS A 1 197 ? 9.515 -4.536 -0.997 1.00 97.44 197 HIS A C 1
ATOM 1570 O O . HIS A 1 197 ? 9.423 -4.467 -2.223 1.00 97.44 197 HIS A O 1
ATOM 1576 N N . GLY A 1 198 ? 8.458 -4.750 -0.213 1.00 97.88 198 GLY A N 1
ATOM 1577 C CA . GLY A 1 198 ? 7.091 -4.746 -0.735 1.00 97.88 198 GLY A CA 1
ATOM 1578 C C . GLY A 1 198 ? 6.662 -3.374 -1.274 1.00 97.88 198 GLY A C 1
ATOM 1579 O O . GLY A 1 198 ? 7.109 -2.356 -0.752 1.00 97.88 198 GLY A O 1
ATOM 1580 N N . ILE A 1 199 ? 5.832 -3.351 -2.317 1.00 97.81 199 ILE A N 1
ATOM 1581 C CA . ILE A 1 199 ? 5.252 -2.150 -2.938 1.00 97.81 199 ILE A CA 1
ATOM 1582 C C . ILE A 1 199 ? 3.757 -2.391 -3.137 1.00 97.81 199 ILE A C 1
ATOM 1584 O O . ILE A 1 199 ? 3.380 -3.378 -3.782 1.00 97.81 199 ILE A O 1
ATOM 1588 N N . GLY A 1 200 ? 2.943 -1.465 -2.635 1.00 94.94 200 GLY A N 1
ATOM 1589 C CA . GLY A 1 200 ? 1.492 -1.472 -2.760 1.00 94.94 200 GLY A CA 1
ATOM 1590 C C . GLY A 1 200 ? 0.841 -0.199 -2.265 1.00 94.94 200 GLY A C 1
ATOM 1591 O O . GLY A 1 200 ? 1.592 0.681 -1.785 1.00 94.94 200 GLY A O 1
#

Nearest PDB structures (foldseek):
  5lnl-assembly2_F  TM=4.685E-01  e=5.618E+00  Haemophilus influenzae
  7z34-assembly1_g  TM=5.712E-01  e=9.178E+00  Saccharomyces cerevisiae S288C
  6z1p-assembly1_AB  TM=4.128E-01  e=9.759E+00  Tetrahymena thermophila SB210

Mean predicted aligned error: 9.23 Å

pLDDT: mean 88.85, std 14.9, range [43.25, 98.62]

Sequence (200 aa):
MKIRKILLLLFPMMVVAIVSCNNDDDGTSTTPPRDRQEVYDEDKVEIDDFLATHYYNYEDFDFDNPYSEANDSFRIVFDTIIPGETDDKIPLIDRPELKFKMVEDSEGIEYKLYYLDVREGAGNVVHFTDRVQVIYEGSTIPSDDVFEEIVNEAPLSLISVGSDYGIVQGLASAFTEFKTSTSFTSNGDGTVQYHGHGIG

Solvent-accessible surface area (backbone atoms only — not comparable to full-atom values): 12149 Å² total; per-residue (Å²): 144,61,67,76,61,52,58,65,58,50,54,60,58,55,53,53,63,68,61,68,62,64,84,76,74,69,68,80,81,71,74,72,82,73,61,65,66,61,50,47,60,51,51,50,50,56,50,52,50,48,29,61,42,22,28,61,59,60,87,82,49,54,78,94,50,65,69,38,77,79,45,54,72,65,73,91,47,79,46,75,61,41,89,90,76,39,75,86,60,66,31,38,71,77,37,90,38,51,44,71,47,80,46,68,53,99,86,69,55,73,41,82,46,72,46,45,54,77,33,46,37,69,37,52,82,42,53,62,82,39,69,47,75,39,71,48,76,41,59,42,85,92,79,62,52,71,80,47,76,35,92,60,78,43,79,45,39,36,46,66,56,95,89,45,76,32,54,60,68,69,62,30,58,52,53,44,72,28,17,37,44,70,48,68,48,74,72,82,81,84,52,72,47,61,37,32,42,43,43,106

Secondary structure (DSSP, 8-state):
--HHHHHHHHHHHHHHHHHS----------PPPPPHHHHHHHHHHHHHHHHHHEEE-GGGS-SSSTTSGGGGG----EEE--TTTSTTPPPGGG-TTEEEEEEE-TTS-EEEEEEE-SB--SSPBPPTT-EEEEEEEEE-TTT--EEEEEEEEEEEESS-BTTB----HHHHHHHTTSB--SEEEE-SSS-EEEES--B-

Foldseek 3Di:
DPPVVVVVVVVVVVVVVVVVPDPPPPPPPPPPDDDPVVVLVVVVVLVVVQQQFKAWPLVQADPVCNQDPSNLPDDTDMDGDDPPPNPVGDGNVRDPQKDWDWDADPVGDTHTQIDGFSAQFDAAQDDLQDWDWDFDWDADPPVRHTPDTDHATDTFGSDDDDPRDGDDPSVSVRSRSHHAAPDWDDPVPPGIRTTRGTDD